Protein AF-0000000085230697 (afdb_homodimer)

pLDDT: mean 84.54, std 11.14, range [54.41, 97.88]

Secondary structure (DSSP, 8-state):
--HHHHHHHHHHHSSEEPPP-SHHHHHTS-SS--B-SEEEE-BEEETT--------B-SS--B-SS--EEEEEEETTTTTEEEEEETTS---B-EEETTTTEEE--/--HHHHHHHHHHHSSEEPPP-SHHHHHTT-SS--B-SEEEE-BEEETT--------B-SS--B-SS--EEEEEEETTTTTEEEEEETTS---B-EEETTTTEEE--

Radius of gyration: 18.77 Å; Cα contacts (8 Å, |Δi|>4): 522; chains: 2; bounding box: 28×63×38 Å

Structure (mmCIF, N/CA/C/O backbone):
data_AF-0000000085230697-model_v1
#
loop_
_entity.id
_entity.type
_entity.pdbx_description
1 polymer 'C-type lectin domain-containing protein'
#
loop_
_atom_site.group_PDB
_atom_site.id
_atom_site.type_symbol
_atom_site.label_atom_id
_atom_site.label_alt_id
_atom_site.label_comp_id
_atom_site.label_asym_id
_atom_site.label_entity_id
_atom_site.label_seq_id
_atom_site.pdbx_PDB_ins_code
_atom_site.Cartn_x
_atom_site.Cartn_y
_atom_site.Cartn_z
_atom_site.occupancy
_atom_site.B_iso_or_equiv
_atom_site.auth_seq_id
_atom_site.auth_comp_id
_atom_site.auth_asym_id
_atom_site.auth_atom_id
_atom_site.pdbx_PDB_model_num
ATOM 1 N N . MET A 1 1 ? 1.596 -10.359 -18.859 1 96.19 1 MET A N 1
ATOM 2 C CA . MET A 1 1 ? 0.153 -10.258 -18.656 1 96.19 1 MET A CA 1
ATOM 3 C C . MET A 1 1 ? -0.167 -9.383 -17.453 1 96.19 1 MET A C 1
ATOM 5 O O . MET A 1 1 ? 0.665 -9.227 -16.562 1 96.19 1 MET A O 1
ATOM 9 N N . ASN A 1 2 ? -1.41 -8.812 -17.594 1 97.62 2 ASN A N 1
ATOM 10 C CA . ASN A 1 2 ? -1.861 -8.164 -16.375 1 97.62 2 ASN A CA 1
ATOM 11 C C . ASN A 1 2 ? -2.385 -9.18 -15.359 1 97.62 2 ASN A C 1
ATOM 13 O O . ASN A 1 2 ? -2.48 -10.375 -15.664 1 97.62 2 ASN A O 1
ATOM 17 N N . TRP A 1 3 ? -2.639 -8.711 -14.289 1 97.56 3 TRP A N 1
ATOM 18 C CA . TRP A 1 3 ? -2.967 -9.617 -13.188 1 97.56 3 TRP A CA 1
ATOM 19 C C . TRP A 1 3 ? -4.234 -10.406 -13.484 1 97.56 3 TRP A C 1
ATOM 21 O O . TRP A 1 3 ? -4.273 -11.625 -13.289 1 97.56 3 TRP A O 1
ATOM 31 N N . SER A 1 4 ? -5.285 -9.742 -13.961 1 97.5 4 SER A N 1
ATOM 32 C CA . SER A 1 4 ? -6.555 -10.398 -14.242 1 97.5 4 SER A CA 1
ATOM 33 C C . SER A 1 4 ? -6.402 -11.469 -15.312 1 97.5 4 SER A C 1
ATOM 35 O O . SER A 1 4 ? -6.973 -12.555 -15.203 1 97.5 4 SER A O 1
ATOM 37 N N . SER A 1 5 ? -5.668 -11.141 -16.297 1 97.88 5 SER A N 1
ATOM 38 C CA . SER A 1 5 ? -5.406 -12.117 -17.344 1 97.88 5 SER A CA 1
ATOM 39 C C . SER A 1 5 ? -4.602 -13.297 -16.812 1 97.88 5 SER A C 1
ATOM 41 O O . SER A 1 5 ? -4.855 -14.445 -17.188 1 97.88 5 SER A O 1
ATOM 43 N N . ALA A 1 6 ? -3.6 -12.953 -16.062 1 97.5 6 ALA A N 1
ATOM 44 C CA . ALA A 1 6 ? -2.797 -14.008 -15.445 1 97.5 6 ALA A CA 1
ATOM 45 C C . ALA A 1 6 ? -3.662 -14.938 -14.594 1 97.5 6 ALA A C 1
ATOM 47 O O . ALA A 1 6 ? -3.529 -16.156 -14.656 1 97.5 6 ALA A O 1
ATOM 48 N N . GLN A 1 7 ? -4.535 -14.367 -13.844 1 97.12 7 GLN A N 1
ATOM 49 C CA . GLN A 1 7 ? -5.418 -15.164 -13 1 97.12 7 GLN A CA 1
ATOM 50 C C . GLN A 1 7 ? -6.312 -16.062 -13.844 1 97.12 7 GLN A C 1
ATOM 52 O O . GLN A 1 7 ? -6.488 -17.25 -13.531 1 97.12 7 GLN A O 1
ATOM 57 N N . LYS A 1 8 ? -6.875 -15.469 -14.812 1 97.12 8 LYS A N 1
ATOM 58 C CA . LYS A 1 8 ? -7.723 -16.25 -15.711 1 97.12 8 LYS A CA 1
ATOM 59 C C . LYS A 1 8 ? -6.969 -17.438 -16.281 1 97.12 8 LYS A C 1
ATOM 61 O O . LYS A 1 8 ? -7.492 -18.562 -16.312 1 97.12 8 LYS A O 1
ATOM 66 N N . HIS A 1 9 ? -5.797 -17.219 -16.781 1 95.88 9 HIS A N 1
ATOM 67 C CA . HIS A 1 9 ? -4.98 -18.297 -17.328 1 95.88 9 HIS A CA 1
ATOM 68 C C . HIS A 1 9 ? -4.766 -19.391 -16.297 1 95.88 9 HIS A C 1
ATOM 70 O O . HIS A 1 9 ? -4.93 -20.578 -16.594 1 95.88 9 HIS A O 1
ATOM 76 N N . CYS A 1 10 ? -4.367 -19 -15.117 1 95.62 10 CYS A N 1
ATOM 77 C CA . CYS A 1 10 ? -4.102 -19.984 -14.078 1 95.62 10 CYS A CA 1
ATOM 78 C C . CYS A 1 10 ? -5.367 -20.766 -13.719 1 95.62 10 CYS A C 1
ATOM 80 O O . CYS A 1 10 ? -5.309 -21.969 -13.445 1 95.62 10 CYS A O 1
ATOM 82 N N . ARG A 1 11 ? -6.5 -20.109 -13.75 1 94 11 ARG A N 1
ATOM 83 C CA . ARG A 1 11 ? -7.75 -20.781 -13.391 1 94 11 ARG A CA 1
ATOM 84 C C . ARG A 1 11 ? -8.211 -21.719 -14.5 1 94 11 ARG A C 1
ATOM 86 O O . ARG A 1 11 ? -8.891 -22.719 -14.242 1 94 11 ARG A O 1
ATOM 93 N N . GLU A 1 12 ? -7.824 -21.453 -15.656 1 94.25 12 GLU A N 1
ATOM 94 C CA . GLU A 1 12 ? -8.18 -22.281 -16.797 1 94.25 12 GLU A CA 1
ATOM 95 C C . GLU A 1 12 ? -7.273 -23.5 -16.891 1 94.25 12 GLU A C 1
ATOM 97 O O . GLU A 1 12 ? -7.688 -24.562 -17.375 1 94.25 12 GLU A O 1
ATOM 102 N N . ASN A 1 13 ? -6.043 -23.391 -16.453 1 91.75 13 ASN A N 1
ATOM 103 C CA . ASN A 1 13 ? -5.059 -24.422 -16.703 1 91.75 13 ASN A CA 1
ATOM 104 C C . ASN A 1 13 ? -4.555 -25.062 -15.414 1 91.75 13 ASN A C 1
ATOM 106 O O . ASN A 1 13 ? -3.973 -26.141 -15.43 1 91.75 13 ASN A O 1
ATOM 110 N N . TYR A 1 14 ? -4.77 -24.391 -14.359 1 90.44 14 TYR A N 1
ATOM 111 C CA . TYR A 1 14 ? -4.387 -24.828 -13.023 1 90.44 14 TYR A CA 1
ATOM 112 C C . TYR A 1 14 ? -5.508 -24.562 -12.023 1 90.44 14 TYR A C 1
ATOM 114 O O . TYR A 1 14 ? -6.676 -24.828 -12.305 1 90.44 14 TYR A O 1
ATOM 122 N N . ILE A 1 15 ? -5.203 -24.125 -10.891 1 89.75 15 ILE A N 1
ATOM 123 C CA . ILE A 1 15 ? -6.238 -23.844 -9.898 1 89.75 15 ILE A CA 1
ATOM 124 C C . ILE A 1 15 ? -6.465 -22.328 -9.805 1 89.75 15 ILE A C 1
ATOM 126 O O . ILE A 1 15 ? -7.594 -21.859 -9.945 1 89.75 15 ILE A O 1
ATOM 130 N N . ASP A 1 16 ? -5.438 -21.609 -9.5 1 94.88 16 ASP A N 1
ATOM 131 C CA . ASP A 1 16 ? -5.426 -20.156 -9.359 1 94.88 16 ASP A CA 1
ATOM 132 C C . ASP A 1 16 ? -3.998 -19.625 -9.375 1 94.88 16 ASP A C 1
ATOM 134 O O . ASP A 1 16 ? -3.039 -20.391 -9.492 1 94.88 16 ASP A O 1
ATOM 138 N N . LEU A 1 17 ? -3.861 -18.266 -9.344 1 95.69 17 LEU A N 1
ATOM 139 C CA . LEU A 1 17 ? -2.557 -17.703 -9.023 1 95.69 17 LEU A CA 1
ATOM 140 C C . LEU A 1 17 ? -2.031 -18.266 -7.703 1 95.69 17 LEU A C 1
ATOM 142 O O . LEU A 1 17 ? -2.812 -18.594 -6.812 1 95.69 17 LEU A O 1
ATOM 146 N N . ALA A 1 18 ? -0.777 -18.156 -7.629 1 92.38 18 ALA A N 1
ATOM 147 C CA . ALA A 1 18 ? -0.112 -18.859 -6.527 1 92.38 18 ALA A CA 1
ATOM 148 C C . ALA A 1 18 ? -0.382 -18.156 -5.199 1 92.38 18 ALA A C 1
ATOM 150 O O . ALA A 1 18 ? -0.276 -16.922 -5.098 1 92.38 18 ALA A O 1
ATOM 151 N N . THR A 1 19 ? -0.789 -18.984 -4.25 1 92.06 19 THR A N 1
ATOM 152 C CA . THR A 1 19 ? -0.812 -18.609 -2.84 1 92.06 19 THR A CA 1
ATOM 153 C C . THR A 1 19 ? 0.474 -19.047 -2.143 1 92.06 19 THR A C 1
ATOM 155 O O . THR A 1 19 ? 0.835 -20.219 -2.174 1 92.06 19 THR A O 1
ATOM 158 N N . VAL A 1 20 ? 1.216 -18.125 -1.581 1 88.62 20 VAL A N 1
ATOM 159 C CA . VAL A 1 20 ? 2.467 -18.469 -0.917 1 88.62 20 VAL A CA 1
ATOM 160 C C . VAL A 1 20 ? 2.197 -18.797 0.55 1 88.62 20 VAL A C 1
ATOM 162 O O . VAL A 1 20 ? 1.754 -17.938 1.314 1 88.62 20 VAL A O 1
ATOM 165 N N . ARG A 1 21 ? 2.592 -20 0.987 1 87.12 21 ARG A N 1
ATOM 166 C CA . ARG A 1 21 ? 2.139 -20.484 2.289 1 87.12 21 ARG A CA 1
ATOM 167 C C . ARG A 1 21 ? 3.307 -20.625 3.26 1 87.12 21 ARG A C 1
ATOM 169 O O . ARG A 1 21 ? 3.107 -20.703 4.473 1 87.12 21 ARG A O 1
ATOM 176 N N . ASN A 1 22 ? 4.551 -20.703 2.686 1 86.88 22 ASN A N 1
ATOM 177 C CA . ASN A 1 22 ? 5.727 -20.891 3.527 1 86.88 22 ASN A CA 1
ATOM 178 C C . ASN A 1 22 ? 7.004 -20.469 2.812 1 86.88 22 ASN A C 1
ATOM 180 O O . ASN A 1 22 ? 6.969 -20.078 1.646 1 86.88 22 ASN A O 1
ATOM 184 N N . ASP A 1 23 ? 8.07 -20.609 3.625 1 86.31 23 ASP A N 1
ATOM 185 C CA . ASP A 1 23 ? 9.359 -20.141 3.109 1 86.31 23 ASP A CA 1
ATOM 186 C C . ASP A 1 23 ? 9.797 -20.984 1.906 1 86.31 23 ASP A C 1
ATOM 188 O O . ASP A 1 23 ? 10.391 -20.453 0.964 1 86.31 23 ASP A O 1
ATOM 192 N N . THR A 1 24 ? 9.609 -22.203 1.916 1 83.94 24 THR A N 1
ATOM 193 C CA . THR A 1 24 ? 9.977 -23.094 0.815 1 83.94 24 THR A CA 1
ATOM 194 C C . THR A 1 24 ? 9.305 -22.656 -0.481 1 83.94 24 THR A C 1
ATOM 196 O O . THR A 1 24 ? 9.945 -22.578 -1.529 1 83.94 24 THR A O 1
ATOM 199 N N . GLU A 1 25 ? 8.07 -22.375 -0.418 1 85.56 25 GLU A N 1
ATOM 200 C CA . GLU A 1 25 ? 7.336 -21.891 -1.58 1 85.56 25 GLU A CA 1
ATOM 201 C C . GLU A 1 25 ? 7.863 -20.531 -2.025 1 85.56 25 GLU A C 1
ATOM 203 O O . GLU A 1 25 ? 7.977 -20.266 -3.225 1 85.56 25 GLU A O 1
ATOM 208 N N . HIS A 1 26 ? 8.141 -19.703 -1.106 1 87.5 26 HIS A N 1
ATOM 209 C CA . HIS A 1 26 ? 8.656 -18.375 -1.402 1 87.5 26 HIS A CA 1
ATOM 210 C C . HIS A 1 26 ? 9.945 -18.438 -2.217 1 87.5 26 HIS A C 1
ATOM 212 O O . HIS A 1 26 ? 10.141 -17.656 -3.146 1 87.5 26 HIS A O 1
ATOM 218 N N . GLN A 1 27 ? 10.773 -19.328 -1.911 1 84.25 27 GLN A N 1
ATOM 219 C CA . GLN A 1 27 ? 12.062 -19.469 -2.578 1 84.25 27 GLN A CA 1
ATOM 220 C C . GLN A 1 27 ? 11.891 -19.922 -4.023 1 84.25 27 GLN A C 1
ATOM 222 O O . GLN A 1 27 ? 12.781 -19.734 -4.855 1 84.25 27 GLN A O 1
ATOM 227 N N . LYS A 1 28 ? 10.758 -20.375 -4.387 1 82.75 28 LYS A N 1
ATOM 228 C CA . LYS A 1 28 ? 10.492 -20.875 -5.734 1 82.75 28 LYS A CA 1
ATOM 229 C C . LYS A 1 28 ? 10.062 -19.734 -6.66 1 82.75 28 LYS A C 1
ATOM 231 O O . LYS A 1 28 ? 10.031 -19.906 -7.883 1 82.75 28 LYS A O 1
ATOM 236 N N . LEU A 1 29 ? 9.672 -18.625 -6.215 1 85.38 29 LEU A N 1
ATOM 237 C CA . LEU A 1 29 ? 9.164 -17.5 -7 1 85.38 29 LEU A CA 1
ATOM 238 C C . LEU A 1 29 ? 10.25 -16.938 -7.906 1 85.38 29 LEU A C 1
ATOM 240 O O . LEU A 1 29 ? 9.953 -16.359 -8.953 1 85.38 29 LEU A O 1
ATOM 244 N N . GLY A 1 30 ? 11.438 -17.094 -7.574 1 81.06 30 GLY A N 1
ATOM 245 C CA . GLY A 1 30 ? 12.539 -16.656 -8.414 1 81.06 30 GLY A CA 1
ATOM 246 C C . GLY A 1 30 ? 12.719 -15.141 -8.422 1 81.06 30 GLY A C 1
ATOM 247 O O . GLY A 1 30 ? 12.156 -14.445 -7.574 1 81.06 30 GLY A O 1
ATOM 248 N N . SER A 1 31 ? 13.539 -14.656 -9.453 1 85.19 31 SER A N 1
ATOM 249 C CA . SER A 1 31 ? 13.883 -13.242 -9.547 1 85.19 31 SER A CA 1
ATOM 250 C C . SER A 1 31 ? 12.883 -12.484 -10.422 1 85.19 31 SER A C 1
ATOM 252 O O . SER A 1 31 ? 12.242 -13.078 -11.297 1 85.19 31 SER A O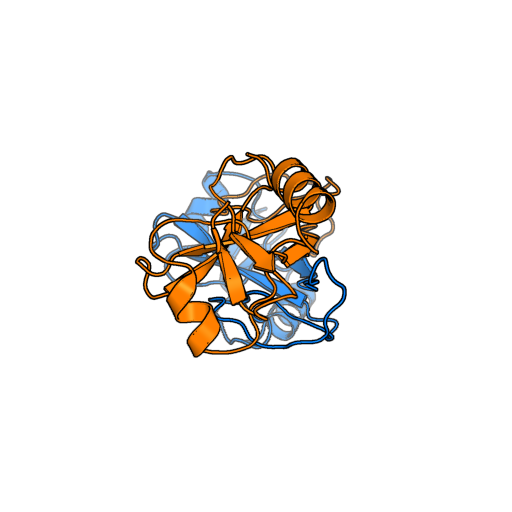 1
ATOM 254 N N . GLY A 1 32 ? 12.781 -11.203 -10.148 1 89.75 32 GLY A N 1
ATOM 255 C CA . GLY A 1 32 ? 11.867 -10.375 -10.922 1 89.75 32 GLY A CA 1
ATOM 256 C C . GLY A 1 32 ? 10.453 -10.383 -10.383 1 89.75 32 GLY A C 1
ATOM 257 O O . GLY A 1 32 ? 10.039 -11.336 -9.719 1 89.75 32 GLY A O 1
ATOM 258 N N . TRP A 1 33 ? 9.773 -9.391 -10.719 1 91.94 33 TRP A N 1
ATOM 259 C CA . TRP A 1 33 ? 8.391 -9.289 -10.266 1 91.94 33 TRP A CA 1
ATOM 260 C C . TRP A 1 33 ? 7.52 -10.359 -10.93 1 91.94 33 TRP A C 1
ATOM 262 O O . TRP A 1 33 ? 7.578 -10.547 -12.148 1 91.94 33 TRP A O 1
ATOM 272 N N . LYS A 1 34 ? 6.73 -11.039 -10.086 1 94.06 34 LYS A N 1
ATOM 273 C CA . LYS A 1 34 ? 5.773 -12.039 -10.555 1 94.06 34 LYS A CA 1
ATOM 274 C C . LYS A 1 34 ? 4.434 -11.898 -9.836 1 94.06 34 LYS A C 1
ATOM 276 O O . LYS A 1 34 ? 4.391 -11.828 -8.602 1 94.06 34 LYS A O 1
ATOM 281 N N . TRP A 1 35 ? 3.455 -11.891 -10.688 1 96.06 35 TRP A N 1
ATOM 282 C CA . TRP A 1 35 ? 2.141 -11.844 -10.055 1 96.06 35 TRP A CA 1
ATOM 283 C C . TRP A 1 35 ? 1.893 -13.094 -9.219 1 96.06 35 TRP A C 1
ATOM 285 O O . TRP A 1 35 ? 2.166 -14.211 -9.664 1 96.06 35 TRP A O 1
ATOM 295 N N . ILE A 1 36 ? 1.385 -12.914 -8.062 1 94.62 36 ILE A N 1
ATOM 296 C CA . ILE A 1 36 ? 0.824 -13.977 -7.242 1 94.62 36 ILE A CA 1
ATOM 297 C C . ILE A 1 36 ? -0.636 -13.664 -6.918 1 94.62 36 ILE A C 1
ATOM 299 O O . ILE A 1 36 ? -1.164 -12.633 -7.34 1 94.62 36 ILE A O 1
ATOM 303 N N . GLY A 1 37 ? -1.248 -14.594 -6.137 1 94.88 37 GLY A N 1
ATOM 304 C CA . GLY A 1 37 ? -2.684 -14.508 -5.918 1 94.88 37 GLY A CA 1
ATOM 305 C C . GLY A 1 37 ? -3.059 -13.555 -4.793 1 94.88 37 GLY A C 1
ATOM 306 O O . GLY A 1 37 ? -3.887 -13.891 -3.945 1 94.88 37 GLY A O 1
ATOM 307 N N . MET A 1 38 ? -2.482 -12.383 -4.797 1 92.12 38 MET A N 1
ATOM 308 C CA . MET A 1 38 ? -2.855 -11.414 -3.768 1 92.12 38 MET A CA 1
ATOM 309 C C . MET A 1 38 ? -3.279 -10.094 -4.391 1 92.12 38 MET A C 1
ATOM 311 O O . MET A 1 38 ? -2.662 -9.625 -5.348 1 92.12 38 MET A O 1
ATOM 315 N N . SER A 1 39 ? -4.297 -9.539 -3.805 1 92.38 39 SER A N 1
ATOM 316 C CA . SER A 1 39 ? -4.766 -8.211 -4.191 1 92.38 39 SER A CA 1
ATOM 317 C C . SER A 1 39 ? -5.301 -7.441 -2.988 1 92.38 39 SER A C 1
ATOM 319 O O . SER A 1 39 ? -5.535 -8.023 -1.926 1 92.38 39 SER A O 1
ATOM 321 N N . ARG A 1 40 ? -5.43 -6.105 -3.225 1 89.56 40 ARG A N 1
ATOM 322 C CA . ARG A 1 40 ? -5.875 -5.215 -2.158 1 89.56 40 ARG A CA 1
ATOM 323 C C . ARG A 1 40 ? -6.578 -3.988 -2.729 1 89.56 40 ARG A C 1
ATOM 325 O O . ARG A 1 40 ? -6.168 -3.449 -3.758 1 89.56 40 ARG A O 1
ATOM 332 N N . ASP A 1 41 ? -7.582 -3.613 -1.929 1 86.94 41 ASP A N 1
ATOM 333 C CA . ASP A 1 41 ? -8.164 -2.307 -2.221 1 86.94 41 ASP A CA 1
ATOM 334 C C . ASP A 1 41 ? -7.188 -1.183 -1.885 1 86.94 41 ASP A C 1
ATOM 336 O O . ASP A 1 41 ? -6.574 -1.187 -0.816 1 86.94 41 ASP A O 1
ATOM 340 N N . ALA A 1 42 ? -7.031 -0.278 -2.848 1 86.75 42 ALA A N 1
ATOM 341 C CA . ALA A 1 42 ? -6.039 0.778 -2.664 1 86.75 42 ALA A CA 1
ATOM 342 C C . ALA A 1 42 ? -6.711 2.121 -2.393 1 86.75 42 ALA A C 1
ATOM 344 O O . ALA A 1 42 ? -6.078 3.174 -2.51 1 86.75 42 ALA A O 1
ATOM 345 N N . ASN A 1 43 ? -7.949 2.107 -2.086 1 86.38 43 ASN A N 1
ATOM 346 C CA . ASN A 1 43 ? -8.625 3.373 -1.835 1 86.38 43 ASN A CA 1
ATOM 347 C C . ASN A 1 43 ? -8.031 4.102 -0.635 1 86.38 43 ASN A C 1
ATOM 349 O O . ASN A 1 43 ? -8.047 3.584 0.483 1 86.38 43 ASN A O 1
ATOM 353 N N . SER A 1 44 ? -7.477 5.281 -0.935 1 89.56 44 SER A N 1
ATOM 354 C CA . SER A 1 44 ? -6.883 6.129 0.094 1 89.56 44 SER A CA 1
ATOM 355 C C . SER A 1 44 ? -7.742 7.363 0.356 1 89.56 44 SER A C 1
ATOM 357 O O . SER A 1 44 ? -8.453 7.828 -0.533 1 89.56 44 SER A O 1
ATOM 359 N N . GLN A 1 45 ? -7.656 7.824 1.598 1 89.88 45 GLN A N 1
ATOM 360 C CA . GLN A 1 45 ? -8.461 8.992 1.938 1 89.88 45 GLN A CA 1
ATOM 361 C C . GLN A 1 45 ? -7.656 9.984 2.775 1 89.88 45 GLN A C 1
ATOM 363 O O . GLN A 1 45 ? -6.875 9.586 3.639 1 89.88 45 GLN A O 1
ATOM 368 N N . TRP A 1 46 ? -7.977 11.219 2.414 1 91.75 46 TRP A N 1
ATOM 369 C CA . TRP A 1 46 ? -7.488 12.273 3.301 1 91.75 46 TRP A CA 1
ATOM 370 C C . TRP A 1 46 ? -8.383 12.406 4.531 1 91.75 46 TRP A C 1
ATOM 372 O O . TRP A 1 46 ? -9.609 12.344 4.426 1 91.75 46 TRP A O 1
ATOM 382 N N . SER A 1 47 ? -7.707 12.625 5.59 1 93.06 47 SER A N 1
ATOM 383 C CA . SER A 1 47 ? -8.477 12.648 6.832 1 93.06 47 SER A CA 1
ATOM 384 C C . SER A 1 47 ? -9.398 13.859 6.879 1 93.06 47 SER A C 1
ATOM 386 O O . SER A 1 47 ? -10.406 13.852 7.598 1 93.06 47 SER A O 1
ATOM 388 N N . ASP A 1 48 ? -9.031 14.844 6.141 1 88.81 48 ASP A N 1
ATOM 389 C CA . ASP A 1 48 ? -9.891 16.031 6.152 1 88.81 48 ASP A CA 1
ATOM 390 C C . ASP A 1 48 ? -10.992 15.922 5.102 1 88.81 48 ASP A C 1
ATOM 392 O O . ASP A 1 48 ? -11.781 16.844 4.93 1 88.81 48 ASP A O 1
ATOM 396 N N . GLY A 1 49 ? -11.016 14.859 4.316 1 87.69 49 GLY A N 1
ATOM 397 C CA . GLY A 1 49 ? -12.078 14.617 3.35 1 87.69 49 GLY A CA 1
ATOM 398 C C . GLY A 1 49 ? -11.805 15.258 2 1 87.69 49 GLY A C 1
ATOM 399 O O . GLY A 1 49 ? -12.641 15.18 1.096 1 87.69 49 GLY A O 1
ATOM 400 N N . SER A 1 50 ? -10.609 15.789 1.86 1 84.75 50 SER A N 1
ATOM 401 C CA . SER A 1 50 ? -10.281 16.438 0.596 1 84.75 50 SER A CA 1
ATOM 402 C C . SER A 1 50 ? -10.266 15.438 -0.552 1 84.75 50 SER A C 1
ATOM 404 O O . SER A 1 50 ? -10.055 14.242 -0.335 1 84.75 50 SER A O 1
ATOM 406 N N . SER A 1 51 ? -10.539 15.914 -1.794 1 81.94 51 SER A N 1
ATOM 407 C CA . SER A 1 51 ? -10.508 15.062 -2.979 1 81.94 51 SER A CA 1
ATOM 408 C C . SER A 1 51 ? -9.266 15.344 -3.824 1 81.94 51 SER A C 1
ATOM 410 O O . SER A 1 51 ? -9.258 15.078 -5.027 1 81.94 51 SER A O 1
ATOM 412 N N . PHE A 1 52 ? -8.297 15.891 -3.131 1 80.25 52 PHE A N 1
ATOM 413 C CA . PHE A 1 52 ? -7.066 16.188 -3.865 1 80.25 52 PHE A CA 1
ATOM 414 C C . PHE A 1 52 ? -6.406 14.898 -4.348 1 80.25 52 PHE A C 1
ATOM 416 O O . PHE A 1 52 ? -6.383 13.898 -3.625 1 80.25 52 PHE A O 1
ATOM 423 N N . ASN A 1 53 ? -5.836 14.906 -5.535 1 76.81 53 ASN A N 1
ATOM 424 C CA . ASN A 1 53 ? -5.172 13.734 -6.109 1 76.81 53 ASN A CA 1
ATOM 425 C C . ASN A 1 53 ? -3.664 13.953 -6.23 1 76.81 53 ASN A C 1
ATOM 427 O O . ASN A 1 53 ? -3.004 13.297 -7.043 1 76.81 53 ASN A O 1
ATOM 431 N N . PHE A 1 54 ? -3.143 14.805 -5.395 1 79.25 54 PHE A N 1
ATOM 432 C CA . PHE A 1 54 ? -1.696 15 -5.395 1 79.25 54 PHE A CA 1
ATOM 433 C C . PHE A 1 54 ? -1.008 13.93 -4.551 1 79.25 54 PHE A C 1
ATOM 435 O O . PHE A 1 54 ? -1.343 13.75 -3.379 1 79.25 54 PHE A O 1
ATOM 442 N N . SER A 1 55 ? -0.094 13.07 -5.289 1 76.62 55 SER A N 1
ATOM 443 C CA . SER A 1 55 ? 0.595 12.047 -4.512 1 76.62 55 SER A CA 1
ATOM 444 C C . SER A 1 55 ? 1.938 11.688 -5.141 1 76.62 55 SER A C 1
ATOM 446 O O . SER A 1 55 ? 2.131 11.859 -6.344 1 76.62 55 SER A O 1
ATOM 448 N N . TYR A 1 56 ? 2.857 11.352 -4.328 1 81.69 56 TYR A N 1
ATOM 449 C CA . TYR A 1 56 ? 4.168 10.883 -4.758 1 81.69 56 TYR A CA 1
ATOM 450 C C . TYR A 1 56 ? 4.387 9.43 -4.363 1 81.69 56 TYR A C 1
ATOM 452 O O . TYR A 1 56 ? 5.516 9.016 -4.086 1 81.69 56 TYR A O 1
ATOM 460 N N . TRP A 1 57 ? 3.324 8.75 -4.363 1 78.31 57 TRP A N 1
ATOM 461 C CA . TRP A 1 57 ? 3.383 7.336 -4.008 1 78.31 57 TRP A CA 1
ATOM 462 C C . TRP A 1 57 ? 4.02 6.52 -5.125 1 78.31 57 TRP A C 1
ATOM 464 O O . TRP A 1 57 ? 3.809 6.801 -6.309 1 78.31 57 TRP A O 1
ATOM 474 N N . GLU A 1 58 ? 4.789 5.48 -4.652 1 68.31 58 GLU A N 1
ATOM 475 C CA . GLU A 1 58 ? 5.383 4.562 -5.625 1 68.31 58 GLU A CA 1
ATOM 476 C C . GLU A 1 58 ? 4.59 3.264 -5.711 1 68.31 58 GLU A C 1
ATOM 478 O O . GLU A 1 58 ? 3.912 2.877 -4.754 1 68.31 58 GLU A O 1
ATOM 483 N N . HIS A 1 59 ? 4.742 2.545 -6.941 1 67.56 59 HIS A N 1
ATOM 484 C CA . HIS A 1 59 ? 4.457 1.129 -7.141 1 67.56 59 HIS A CA 1
ATOM 485 C C . HIS A 1 59 ? 3.057 0.777 -6.645 1 67.56 59 HIS A C 1
ATOM 487 O O . HIS A 1 59 ? 2.879 -0.202 -5.918 1 67.56 59 HIS A O 1
ATOM 493 N N . GLY A 1 60 ? 2.029 1.396 -6.992 1 64.56 60 GLY A N 1
ATOM 494 C CA . GLY A 1 60 ? 0.68 1.096 -6.543 1 64.56 60 GLY A CA 1
ATOM 495 C C . GLY A 1 60 ? 0.27 1.884 -5.312 1 64.56 60 GLY A C 1
ATOM 496 O O . GLY A 1 60 ? -0.526 1.408 -4.5 1 64.56 60 GLY A O 1
ATOM 497 N N . GLY A 1 61 ? 0.788 2.867 -5.129 1 68.06 61 GLY A N 1
ATOM 498 C CA . GLY A 1 61 ? 0.615 3.822 -4.047 1 68.06 61 GLY A CA 1
ATOM 499 C C . GLY A 1 61 ? -0.833 4.215 -3.822 1 68.06 61 GLY A C 1
ATOM 500 O O . GLY A 1 61 ? -1.743 3.424 -4.078 1 68.06 61 GLY A O 1
ATOM 501 N N . ALA A 1 62 ? -1.029 5.363 -3.219 1 66.88 62 ALA A N 1
ATOM 502 C CA . ALA A 1 62 ? -2.332 5.887 -2.814 1 66.88 62 ALA A CA 1
ATOM 503 C C . ALA A 1 62 ? -3.213 6.16 -4.031 1 66.88 62 ALA A C 1
ATOM 505 O O . ALA A 1 62 ? -2.725 6.602 -5.074 1 66.88 62 ALA A O 1
ATOM 506 N N . VAL A 1 63 ? -4.379 5.664 -4.016 1 70.81 63 VAL A N 1
ATOM 507 C CA . VAL A 1 63 ? -5.41 5.941 -5.012 1 70.81 63 VAL A CA 1
ATOM 508 C C . VAL A 1 63 ? -6.578 6.68 -4.355 1 70.81 63 VAL A C 1
ATOM 510 O O . VAL A 1 63 ? -7.125 6.219 -3.35 1 70.81 63 VAL A O 1
ATOM 513 N N . ILE A 1 64 ? -6.781 7.871 -4.871 1 70.19 64 ILE A N 1
ATOM 514 C CA . ILE A 1 64 ? -7.918 8.625 -4.344 1 70.19 64 ILE A CA 1
ATOM 515 C C . ILE A 1 64 ? -9.055 8.609 -5.359 1 70.19 64 ILE A C 1
ATOM 517 O O . ILE A 1 64 ? -8.859 8.953 -6.527 1 70.19 64 ILE A O 1
ATOM 521 N N . GLY A 1 65 ? -10.305 8.367 -4.859 1 65.75 65 GLY A N 1
ATOM 522 C CA . GLY A 1 65 ? -11.531 8.578 -5.609 1 65.75 65 GLY A CA 1
ATOM 523 C C . GLY A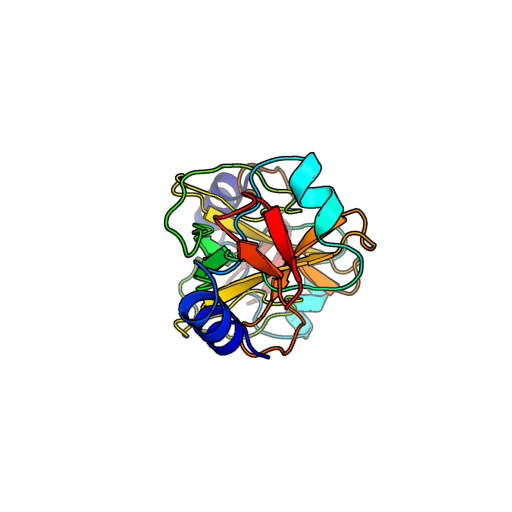 1 65 ? -11.82 7.461 -6.598 1 65.75 65 GLY A C 1
ATOM 524 O O . GLY A 1 65 ? -12.766 7.555 -7.387 1 65.75 65 GLY A O 1
ATOM 525 N N . SER A 1 66 ? -10.875 6.602 -6.789 1 65.06 66 SER A N 1
ATOM 526 C CA . SER A 1 66 ? -11.203 5.512 -7.703 1 65.06 66 SER A CA 1
ATOM 527 C C . SER A 1 66 ? -11.094 4.16 -7.008 1 65.06 66 SER A C 1
ATOM 529 O O . SER A 1 66 ? -10.406 4.027 -5.996 1 65.06 66 SER A O 1
ATOM 531 N N . ARG A 1 67 ? -12.227 3.375 -7.227 1 66.12 67 ARG A N 1
ATOM 532 C CA . ARG A 1 67 ? -12.125 1.997 -6.754 1 66.12 67 ARG A CA 1
ATOM 533 C C . ARG A 1 67 ? -10.992 1.261 -7.457 1 66.12 67 ARG A C 1
ATOM 535 O O . ARG A 1 67 ? -11.164 0.764 -8.57 1 66.12 67 ARG A O 1
ATOM 542 N N . THR A 1 68 ? -9.789 1.549 -6.871 1 80.38 68 THR A N 1
ATOM 543 C CA . THR A 1 68 ? -8.664 0.885 -7.516 1 80.38 68 THR A CA 1
ATOM 544 C C . THR A 1 68 ? -8.117 -0.234 -6.633 1 80.38 68 THR A C 1
ATOM 546 O O . THR A 1 68 ? -8.094 -0.107 -5.41 1 80.38 68 THR A O 1
ATOM 549 N N . VAL A 1 69 ? -7.961 -1.369 -7.328 1 88.88 69 VAL A N 1
ATOM 550 C CA . VAL A 1 69 ? -7.301 -2.512 -6.699 1 88.88 69 VAL A CA 1
ATOM 551 C C . VAL A 1 69 ? -5.832 -2.551 -7.117 1 88.88 69 VAL A C 1
ATOM 553 O O . VAL A 1 69 ? -5.492 -2.205 -8.25 1 88.88 69 VAL A O 1
ATOM 556 N N . ILE A 1 70 ? -5.016 -2.863 -6.113 1 91.06 70 ILE A N 1
ATOM 557 C CA . ILE A 1 70 ? -3.609 -3.102 -6.422 1 91.06 70 ILE A CA 1
ATOM 558 C C . ILE A 1 70 ? -3.27 -4.57 -6.176 1 91.06 70 ILE A C 1
ATOM 560 O O . ILE A 1 70 ? -3.953 -5.25 -5.41 1 91.06 70 ILE A O 1
ATOM 564 N N . CYS A 1 71 ? -2.26 -5.02 -6.863 1 94.38 71 CYS A N 1
ATOM 565 C CA . CYS A 1 71 ? -1.98 -6.449 -6.926 1 94.38 71 CYS A CA 1
ATOM 566 C C . CYS A 1 71 ? -0.546 -6.742 -6.5 1 94.38 71 CYS A C 1
ATOM 568 O O . CYS A 1 71 ? 0.353 -5.934 -6.734 1 94.38 71 CYS A O 1
ATOM 570 N N . GLY A 1 72 ? -0.385 -7.875 -5.926 1 92.12 72 GLY A N 1
ATOM 571 C CA . GLY A 1 72 ? 0.884 -8.195 -5.289 1 92.12 72 GLY A CA 1
ATOM 572 C C . GLY A 1 72 ? 1.838 -8.938 -6.203 1 92.12 72 GLY A C 1
ATOM 573 O O . GLY A 1 72 ? 1.432 -9.859 -6.918 1 92.12 72 GLY A O 1
ATOM 574 N N . ALA A 1 73 ? 3.109 -8.531 -6.113 1 92.38 73 ALA A N 1
ATOM 575 C CA . ALA A 1 73 ? 4.168 -9.203 -6.867 1 92.38 73 ALA A CA 1
ATOM 576 C C . ALA A 1 73 ? 5.461 -9.266 -6.059 1 92.38 73 ALA A C 1
ATOM 578 O O . ALA A 1 73 ? 6.043 -8.234 -5.723 1 92.38 73 ALA A O 1
ATOM 579 N N . PRO A 1 74 ? 5.883 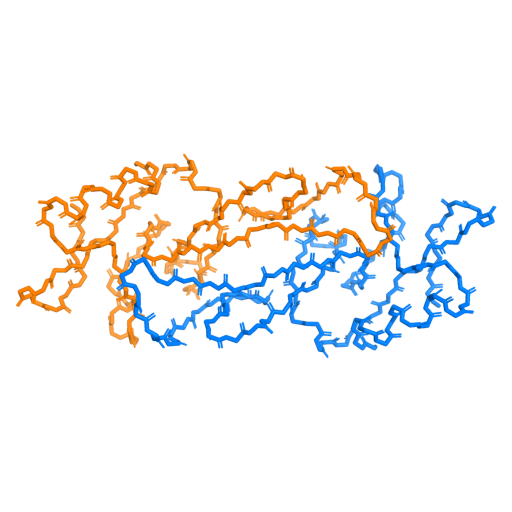-10.445 -5.684 1 90.44 74 PRO A N 1
ATOM 580 C CA . PRO A 1 74 ? 7.191 -10.602 -5.051 1 90.44 74 PRO A CA 1
ATOM 581 C C . PRO A 1 74 ? 8.344 -10.531 -6.051 1 90.44 74 PRO A C 1
ATOM 583 O O . PRO A 1 74 ? 8.148 -10.797 -7.242 1 90.44 74 PRO A O 1
ATOM 586 N N . SER A 1 75 ? 9.445 -10.055 -5.445 1 86.62 75 SER A N 1
ATOM 587 C CA . SER A 1 75 ? 10.719 -10.141 -6.152 1 86.62 75 SER A CA 1
ATOM 588 C C . SER A 1 75 ? 11.836 -10.602 -5.227 1 86.62 75 SER A C 1
ATOM 590 O O . SER A 1 75 ? 12.234 -9.875 -4.312 1 86.62 75 SER A O 1
ATOM 592 N N . LEU A 1 76 ? 12.383 -11.781 -5.484 1 80.62 76 LEU A N 1
ATOM 593 C CA . LEU A 1 76 ? 13.398 -12.32 -4.586 1 80.62 76 LEU A CA 1
ATOM 594 C C . LEU A 1 76 ? 14.695 -11.531 -4.691 1 80.62 76 LEU A C 1
ATOM 596 O O . LEU A 1 76 ? 15.492 -11.508 -3.75 1 80.62 76 LEU A O 1
ATOM 600 N N . ASN A 1 77 ? 14.953 -10.992 -5.766 1 75.69 77 ASN A N 1
ATOM 601 C CA . ASN A 1 77 ? 16.188 -10.219 -5.895 1 75.69 77 ASN A CA 1
ATOM 602 C C . ASN A 1 77 ? 16.062 -8.852 -5.219 1 75.69 77 ASN A C 1
ATOM 604 O O . ASN A 1 77 ? 17.062 -8.148 -5.062 1 75.69 77 ASN A O 1
ATOM 608 N N . ARG A 1 78 ? 15.047 -8.469 -4.793 1 65.81 78 ARG A N 1
ATOM 609 C CA . ARG A 1 78 ? 14.844 -7.207 -4.09 1 65.81 78 ARG A CA 1
ATOM 610 C C . ARG A 1 78 ? 14.594 -7.441 -2.604 1 65.81 78 ARG A C 1
ATOM 612 O O . ARG A 1 78 ? 13.594 -6.969 -2.055 1 65.81 78 ARG A O 1
ATOM 619 N N . SER A 1 79 ? 15.57 -8.164 -2.01 1 66.69 79 SER A N 1
ATOM 620 C CA . SER A 1 79 ? 15.539 -8.516 -0.593 1 66.69 79 SER A CA 1
ATOM 621 C C . SER A 1 79 ? 14.344 -9.406 -0.271 1 66.69 79 SER A C 1
ATOM 623 O O . SER A 1 79 ? 13.93 -9.5 0.886 1 66.69 79 SER A O 1
ATOM 625 N N . GLY A 1 80 ? 13.805 -9.953 -1.316 1 72.31 80 GLY A N 1
ATOM 626 C CA . GLY A 1 80 ? 12.703 -10.875 -1.106 1 72.31 80 GLY A CA 1
ATOM 627 C C . GLY A 1 80 ? 11.422 -10.188 -0.677 1 72.31 80 GLY A C 1
ATOM 628 O O . GLY A 1 80 ? 10.562 -10.797 -0.03 1 72.31 80 GLY A O 1
ATOM 629 N N . LYS A 1 81 ? 11.367 -8.945 -1.032 1 78.62 81 LYS A N 1
ATOM 630 C CA . LYS A 1 81 ? 10.203 -8.188 -0.58 1 78.62 81 LYS A CA 1
ATOM 631 C C . LYS A 1 81 ? 9.07 -8.258 -1.599 1 78.62 81 LYS A C 1
ATOM 633 O O . LYS A 1 81 ? 9.312 -8.477 -2.789 1 78.62 81 LYS A O 1
ATOM 638 N N . TRP A 1 82 ? 7.906 -8.258 -1.079 1 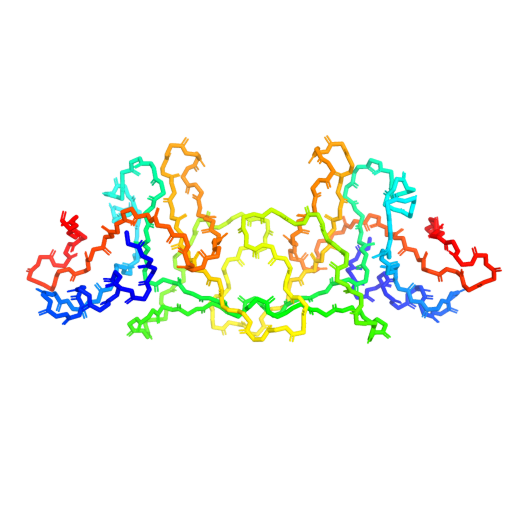87.94 82 TRP A N 1
ATOM 639 C CA . TRP A 1 82 ? 6.691 -8.188 -1.887 1 87.94 82 TRP A CA 1
ATOM 640 C C . TRP A 1 82 ? 6.207 -6.75 -2.025 1 87.94 82 TRP A C 1
ATOM 642 O O . TRP A 1 82 ? 6.359 -5.945 -1.103 1 87.94 82 TRP A O 1
ATOM 652 N N . ARG A 1 83 ? 5.758 -6.473 -3.211 1 86.19 83 ARG A N 1
ATOM 653 C CA . ARG A 1 83 ? 5.215 -5.133 -3.434 1 86.19 83 ARG A CA 1
ATOM 654 C C . ARG A 1 83 ? 3.877 -5.199 -4.16 1 86.19 83 ARG A C 1
ATOM 656 O O . ARG A 1 83 ? 3.621 -6.137 -4.918 1 86.19 83 ARG A O 1
ATOM 663 N N . PHE A 1 84 ? 3.09 -4.176 -3.811 1 89.81 84 PHE A N 1
ATOM 664 C CA . PHE A 1 84 ? 1.867 -4.016 -4.586 1 89.81 84 PHE A CA 1
ATOM 665 C C . PHE A 1 84 ? 2.102 -3.098 -5.781 1 89.81 84 PHE A C 1
ATOM 667 O O . PHE A 1 84 ? 2.807 -2.094 -5.672 1 89.81 84 PHE A O 1
ATOM 674 N N . TRP A 1 85 ? 1.494 -3.559 -6.828 1 89.44 85 TRP A N 1
ATOM 675 C CA . TRP A 1 85 ? 1.559 -2.814 -8.078 1 89.44 85 TRP A CA 1
ATOM 676 C C . TRP A 1 85 ? 0.163 -2.594 -8.656 1 89.44 85 TRP A C 1
ATOM 678 O O . TRP A 1 85 ? -0.788 -3.279 -8.273 1 89.44 85 TRP A O 1
ATOM 688 N N . TYR A 1 86 ? 0.141 -1.521 -9.555 1 89.94 86 TYR A N 1
ATOM 689 C CA . TYR A 1 86 ? -1.098 -1.436 -10.32 1 89.94 86 TYR A CA 1
ATOM 690 C C . TYR A 1 86 ? -1.35 -2.723 -11.102 1 89.94 86 TYR A C 1
ATOM 692 O O . TYR A 1 86 ? -0.446 -3.246 -11.75 1 89.94 86 TYR A O 1
ATOM 700 N N . CYS A 1 87 ? -2.523 -3.189 -11.117 1 94.12 87 CYS A N 1
ATOM 701 C CA . CYS A 1 87 ? -2.861 -4.512 -11.633 1 94.12 87 CYS A CA 1
ATOM 702 C C . CYS A 1 87 ? -2.695 -4.57 -13.148 1 94.12 87 CYS A C 1
ATOM 704 O O . CYS A 1 87 ? -2.607 -5.652 -13.727 1 94.12 87 CYS A O 1
ATOM 706 N N . GLU A 1 88 ? -2.695 -3.467 -13.711 1 93.75 88 GLU A N 1
ATOM 707 C CA . GLU A 1 88 ? -2.635 -3.389 -15.172 1 93.75 88 GLU A CA 1
ATOM 708 C C . GLU A 1 88 ? -1.213 -3.617 -15.68 1 93.75 88 GLU A C 1
ATOM 710 O O . GLU A 1 88 ? -1.002 -3.84 -16.875 1 93.75 88 GLU A O 1
ATOM 715 N N . LYS A 1 89 ? -0.257 -3.508 -14.797 1 93.62 89 LYS A N 1
ATOM 716 C CA . LYS A 1 89 ? 1.112 -3.791 -15.219 1 93.62 89 LYS A CA 1
ATOM 717 C C . LYS A 1 89 ? 1.24 -5.215 -15.75 1 93.62 89 LYS A C 1
ATOM 719 O O . LYS A 1 89 ? 0.451 -6.09 -15.391 1 93.62 89 LYS A O 1
ATOM 724 N N . LYS A 1 90 ? 2.227 -5.379 -16.609 1 97 90 LYS A N 1
ATOM 725 C CA . LYS A 1 90 ? 2.461 -6.703 -17.172 1 97 90 LYS A CA 1
ATOM 726 C C . LYS A 1 90 ? 3.686 -7.359 -16.547 1 97 90 LYS A C 1
ATOM 728 O O . LYS A 1 90 ? 4.805 -6.855 -16.672 1 97 90 LYS A O 1
ATOM 733 N N . PHE A 1 91 ? 3.445 -8.398 -15.789 1 95.56 91 PHE A N 1
ATOM 734 C CA . PHE A 1 91 ? 4.496 -9.203 -15.172 1 95.56 91 PHE A CA 1
ATOM 735 C C . PHE A 1 91 ? 4.305 -10.68 -15.484 1 95.56 91 PHE A C 1
ATOM 737 O O . PHE A 1 91 ? 3.203 -11.109 -15.828 1 95.56 91 PHE A O 1
ATOM 744 N N . PRO A 1 92 ? 5.484 -11.398 -15.461 1 95.88 92 PRO A N 1
ATOM 745 C CA . PRO A 1 92 ? 5.242 -12.844 -15.352 1 95.88 92 PRO A CA 1
ATOM 746 C C . PRO A 1 92 ? 4.41 -13.203 -14.125 1 95.88 92 PRO A C 1
ATOM 748 O O . PRO A 1 92 ? 4.09 -12.336 -13.312 1 95.88 92 PRO A O 1
ATOM 751 N N . PHE A 1 93 ? 3.986 -14.492 -14.125 1 95.94 93 PHE A N 1
ATOM 752 C CA . PHE A 1 93 ? 3.109 -14.906 -13.039 1 95.94 93 PHE A CA 1
ATOM 753 C C . PHE A 1 93 ? 3.385 -16.359 -12.648 1 95.94 93 PHE A C 1
ATOM 755 O O . PHE A 1 93 ? 4.055 -17.078 -13.383 1 95.94 93 PHE A O 1
ATOM 762 N N . VAL A 1 94 ? 2.975 -16.641 -11.477 1 93.94 94 VAL A N 1
ATOM 763 C CA . VAL A 1 94 ? 3.107 -18.016 -10.969 1 93.94 94 VAL A CA 1
ATOM 764 C C . VAL A 1 94 ? 1.728 -18.578 -10.633 1 93.94 94 VAL A C 1
ATOM 766 O O . VAL A 1 94 ? 0.928 -17.906 -9.961 1 93.94 94 VAL A O 1
ATOM 769 N N . CYS A 1 95 ? 1.502 -19.797 -11.141 1 93.81 95 CYS A N 1
ATOM 770 C CA . CYS A 1 95 ? 0.24 -20.484 -10.867 1 93.81 95 CYS A CA 1
ATOM 771 C C . CYS A 1 95 ? 0.417 -21.531 -9.781 1 93.81 95 CYS A C 1
ATOM 773 O O . CYS A 1 95 ? 1.532 -22 -9.531 1 93.81 95 CYS A O 1
ATOM 775 N N . TYR A 1 96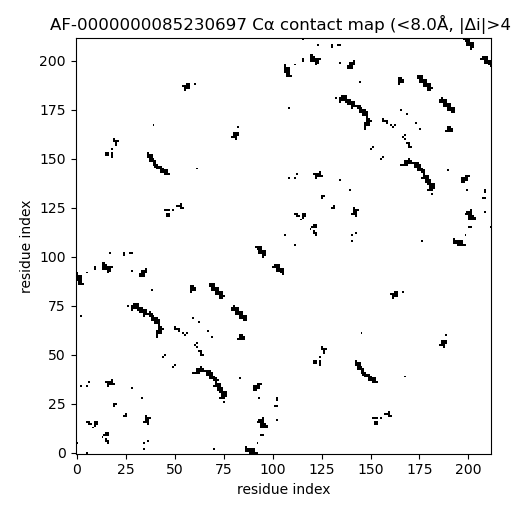 ? -0.722 -21.766 -9.117 1 87.31 96 TYR A N 1
ATOM 776 C CA . TYR A 1 96 ? -0.774 -22.875 -8.164 1 87.31 96 TYR A CA 1
ATOM 777 C C . TYR A 1 96 ? -1.196 -24.156 -8.852 1 87.31 96 TYR A C 1
ATOM 779 O O . TYR A 1 96 ? -2.197 -24.188 -9.57 1 87.31 96 TYR A O 1
ATOM 787 N N . ASN A 1 97 ? -0.347 -25.188 -8.664 1 78.19 97 ASN A N 1
ATOM 788 C CA . ASN A 1 97 ? -0.663 -26.5 -9.227 1 78.19 97 ASN A CA 1
ATOM 789 C C . ASN A 1 97 ? -1.01 -27.516 -8.141 1 78.19 97 ASN A C 1
ATOM 791 O O . ASN A 1 97 ? -0.183 -27.812 -7.273 1 78.19 97 ASN A O 1
ATOM 795 N N . PRO A 1 98 ? -2.293 -27.969 -8.078 1 66.94 98 PRO A N 1
ATOM 796 C CA . PRO A 1 98 ? -2.734 -28.922 -7.07 1 66.94 98 PRO A CA 1
ATOM 797 C C . PRO A 1 98 ? -1.938 -30.234 -7.113 1 66.94 98 PRO A C 1
ATOM 799 O O . PRO A 1 98 ? -1.84 -30.938 -6.102 1 66.94 98 PRO A O 1
ATOM 802 N N . GLN A 1 99 ? -1.622 -30.672 -8.266 1 64 99 GLN A N 1
ATOM 803 C CA . GLN A 1 99 ? -1.03 -32 -8.359 1 64 99 GLN A CA 1
ATOM 804 C C . GLN A 1 99 ? 0.241 -32.094 -7.523 1 64 99 GLN A C 1
ATOM 806 O O . GLN A 1 99 ? 0.512 -33.125 -6.918 1 64 99 GLN A O 1
ATOM 811 N N . ASN A 1 100 ? 0.993 -30.953 -7.57 1 60.06 100 ASN A N 1
ATOM 812 C CA . ASN A 1 100 ? 2.225 -31.047 -6.797 1 60.06 100 ASN A CA 1
ATOM 813 C C . ASN A 1 100 ? 2.273 -30 -5.688 1 60.06 100 ASN A C 1
ATOM 815 O O . ASN A 1 100 ? 3.314 -29.812 -5.059 1 60.06 100 ASN A O 1
ATOM 819 N N . ASN A 1 101 ? 1.126 -29.609 -5.309 1 59.28 101 ASN A N 1
ATOM 820 C CA . ASN A 1 101 ? 1.038 -28.547 -4.316 1 59.28 101 ASN A CA 1
ATOM 821 C C . ASN A 1 101 ? 2.133 -27.5 -4.52 1 59.28 101 ASN A C 1
ATOM 823 O O . ASN A 1 101 ? 2.674 -26.969 -3.549 1 59.28 101 ASN A O 1
ATOM 827 N N . ARG A 1 102 ? 2.609 -27.484 -5.789 1 65.75 102 ARG A N 1
ATOM 828 C CA . ARG A 1 102 ? 3.795 -26.672 -6.023 1 65.75 102 ARG A CA 1
ATOM 829 C C . ARG A 1 102 ? 3.453 -25.438 -6.848 1 65.75 102 ARG A C 1
ATOM 831 O O . ARG A 1 102 ? 2.408 -25.391 -7.5 1 65.75 102 ARG A O 1
ATOM 838 N N . LEU A 1 103 ? 4.152 -24.438 -6.672 1 71.75 103 LEU A N 1
ATOM 839 C CA . LEU A 1 103 ? 4.141 -23.219 -7.496 1 71.75 103 LEU A CA 1
ATOM 840 C C . LEU A 1 103 ? 4.672 -23.516 -8.891 1 71.75 103 LEU A C 1
ATOM 842 O O . LEU A 1 103 ? 5.668 -24.234 -9.047 1 71.75 103 LEU A O 1
ATOM 846 N N . SER A 1 104 ? 3.764 -23.328 -9.961 1 66.12 104 SER A N 1
ATOM 847 C CA . SER A 1 104 ? 4.191 -23.625 -11.328 1 66.12 104 SER A CA 1
ATOM 848 C C . SER A 1 104 ? 4.309 -22.344 -12.156 1 66.12 104 SER A C 1
ATOM 850 O O . SER A 1 104 ? 3.447 -21.469 -12.078 1 66.12 104 SER A O 1
ATOM 852 N N . PRO A 1 105 ? 5.695 -22.109 -12.641 1 62.44 105 PRO A N 1
ATOM 853 C CA . PRO A 1 105 ? 5.766 -21.016 -13.602 1 62.44 105 PRO A CA 1
ATOM 854 C C . PRO A 1 105 ? 4.852 -21.219 -14.812 1 62.44 105 PRO A C 1
ATOM 856 O O . PRO A 1 105 ? 4.539 -22.375 -15.156 1 62.44 105 PRO A O 1
ATOM 859 N N . PRO A 1 106 ? 4.188 -20.016 -15.281 1 54.56 106 PRO A N 1
ATOM 860 C CA . PRO A 1 106 ? 3.543 -20.297 -16.562 1 54.56 106 PRO A CA 1
ATOM 861 C C . PRO A 1 106 ? 4.527 -20.797 -17.625 1 54.56 106 PRO A C 1
ATOM 863 O O . PRO A 1 106 ? 5.727 -20.516 -17.531 1 54.56 106 PRO A O 1
ATOM 866 N N . MET B 1 1 ? 4.648 10.234 17.969 1 96.19 1 MET B N 1
ATOM 867 C CA . MET B 1 1 ? 3.248 9.867 18.156 1 96.19 1 MET B CA 1
ATOM 868 C C . MET B 1 1 ? 2.777 8.922 17.062 1 96.19 1 MET B C 1
ATOM 870 O O . MET B 1 1 ? 3.357 8.891 15.969 1 96.19 1 MET B O 1
ATOM 874 N N . ASN B 1 2 ? 1.736 8.141 17.5 1 97.62 2 ASN B N 1
ATOM 875 C CA . ASN B 1 2 ? 1.102 7.395 16.422 1 97.62 2 ASN B CA 1
ATOM 876 C C . ASN B 1 2 ? 0.162 8.281 15.609 1 97.62 2 ASN B C 1
ATOM 878 O O . ASN B 1 2 ? -0.059 9.438 15.953 1 97.62 2 ASN B O 1
ATOM 882 N N . TRP B 1 3 ? -0.268 7.742 14.625 1 97.56 3 TRP B N 1
ATOM 883 C CA . TRP B 1 3 ? -1.021 8.539 13.664 1 97.56 3 TRP B CA 1
ATOM 884 C C . TRP B 1 3 ? -2.285 9.109 14.305 1 97.56 3 TRP B C 1
ATOM 886 O O . TRP B 1 3 ? -2.588 10.297 14.148 1 97.56 3 TRP B O 1
ATOM 896 N N . SER B 1 4 ? -3.053 8.273 15.016 1 97.5 4 SER B N 1
ATOM 897 C CA . SER B 1 4 ? -4.305 8.711 15.633 1 97.5 4 SER B CA 1
ATOM 898 C C . SER B 1 4 ? -4.07 9.812 16.656 1 97.5 4 SER B C 1
ATOM 900 O O . SER B 1 4 ? -4.836 10.781 16.719 1 97.5 4 SER B O 1
ATOM 902 N N . SER B 1 5 ? -3.062 9.648 17.391 1 97.88 5 SER B N 1
ATOM 903 C CA . SER B 1 5 ? -2.719 10.68 18.375 1 97.88 5 SER B CA 1
ATOM 904 C C . SER B 1 5 ? -2.297 11.969 17.672 1 97.88 5 SER B C 1
ATOM 906 O O . SER B 1 5 ? -2.648 13.062 18.125 1 97.88 5 SER B O 1
ATOM 908 N N . ALA B 1 6 ? -1.474 11.789 16.672 1 97.44 6 ALA B N 1
ATOM 909 C CA . ALA B 1 6 ? -1.058 12.953 15.891 1 97.44 6 ALA B CA 1
ATOM 910 C C . ALA B 1 6 ? -2.264 13.688 15.312 1 97.44 6 ALA B C 1
ATOM 912 O O . ALA B 1 6 ? -2.338 14.922 15.367 1 97.44 6 ALA B O 1
ATOM 913 N N . GLN B 1 7 ? -3.189 12.961 14.805 1 97.12 7 GLN B N 1
ATOM 914 C CA . GLN B 1 7 ? -4.387 13.57 14.234 1 97.12 7 GLN B CA 1
ATOM 915 C C . GLN B 1 7 ? -5.18 14.32 15.305 1 97.12 7 GLN B C 1
ATOM 917 O O . GLN B 1 7 ? -5.641 15.438 15.07 1 97.12 7 GLN B O 1
ATOM 922 N N . LYS B 1 8 ? -5.355 13.648 16.375 1 97.06 8 LYS B N 1
ATOM 923 C CA . LYS B 1 8 ? -6.07 14.289 17.469 1 97.06 8 LYS B CA 1
ATOM 924 C C . LYS B 1 8 ? -5.418 15.609 17.859 1 97.06 8 LYS B C 1
ATOM 926 O O . LYS B 1 8 ? -6.105 16.609 18.047 1 97.06 8 LYS B O 1
ATOM 931 N N . HIS B 1 9 ? -4.133 15.609 18.031 1 95.75 9 HIS B N 1
ATOM 932 C CA . HIS B 1 9 ? -3.406 16.828 18.375 1 95.75 9 HIS B CA 1
ATOM 933 C C . HIS B 1 9 ? -3.666 17.922 17.344 1 95.75 9 HIS B C 1
ATOM 935 O O . HIS B 1 9 ? -3.953 19.078 17.703 1 95.75 9 HIS B O 1
ATOM 941 N N . CYS B 1 10 ? -3.523 17.578 16.094 1 95.62 10 CYS B N 1
ATOM 942 C CA . CYS B 1 10 ? -3.715 18.578 15.047 1 95.62 10 CYS B CA 1
ATOM 943 C C . CYS B 1 10 ? -5.145 19.094 15.047 1 95.62 10 CYS B C 1
ATOM 945 O O . CYS B 1 10 ? -5.379 20.281 14.797 1 95.62 10 CYS B O 1
ATOM 947 N N . ARG B 1 11 ? -6.105 18.281 15.352 1 93.94 11 ARG B N 1
ATOM 948 C CA . ARG B 1 11 ? -7.5 18.703 15.344 1 93.94 11 ARG B CA 1
ATOM 949 C C . ARG B 1 11 ? -7.82 19.562 16.562 1 93.94 11 ARG B C 1
ATOM 951 O O . ARG B 1 11 ? -8.711 20.422 16.5 1 93.94 11 ARG B O 1
ATOM 958 N N . GLU B 1 12 ? -7.102 19.375 17.578 1 94.12 12 GLU B N 1
ATOM 959 C CA . GLU B 1 12 ? -7.297 20.172 18.797 1 94.12 12 GLU B CA 1
ATOM 960 C C . GLU B 1 12 ? -6.625 21.531 18.672 1 94.12 12 GLU B C 1
ATOM 962 O O . GLU B 1 12 ? -7.082 22.5 19.281 1 94.12 12 GLU B O 1
ATOM 967 N N . ASN B 1 13 ? -5.559 21.625 17.922 1 91.75 13 ASN B N 1
ATOM 968 C CA . ASN B 1 13 ? -4.746 22.844 17.953 1 91.75 13 ASN B CA 1
ATOM 969 C C . ASN B 1 13 ? -4.715 23.516 16.578 1 91.75 13 ASN B C 1
ATOM 971 O O . ASN B 1 13 ? -4.352 24.688 16.469 1 91.75 13 ASN B O 1
ATOM 975 N N . TYR B 1 14 ? -5.059 22.797 15.609 1 90.38 14 TYR B N 1
ATOM 976 C CA . TYR B 1 14 ? -5.117 23.266 14.234 1 90.38 14 TYR B CA 1
ATOM 977 C C . TYR B 1 14 ? -6.391 22.797 13.547 1 90.38 14 TYR B C 1
ATOM 979 O O . TYR B 1 14 ? -7.48 22.859 14.125 1 90.38 14 TYR B O 1
ATOM 987 N N . ILE B 1 15 ? -6.32 22.375 12.367 1 89.56 15 ILE B N 1
ATOM 988 C CA . ILE B 1 15 ? -7.508 21.891 11.664 1 89.56 15 ILE B CA 1
ATOM 989 C C . ILE B 1 15 ? -7.484 20.359 11.594 1 89.56 15 ILE B C 1
ATOM 991 O O . ILE B 1 15 ? -8.438 19.703 12.008 1 89.56 15 ILE B O 1
ATOM 995 N N . ASP B 1 16 ? -6.461 19.812 11.008 1 94.81 16 ASP B N 1
ATOM 996 C CA . ASP B 1 16 ? -6.227 18.391 10.836 1 94.81 16 ASP B CA 1
ATOM 997 C C . ASP B 1 16 ? -4.77 18.109 10.469 1 94.81 16 ASP B C 1
ATOM 999 O O . ASP B 1 16 ? -3.967 19.047 10.352 1 94.81 16 ASP B O 1
ATOM 1003 N N . LEU B 1 17 ? -4.402 16.812 10.375 1 95.69 17 LEU B N 1
ATOM 1004 C CA . LEU B 1 17 ? -3.146 16.484 9.719 1 95.69 17 LEU B CA 1
ATOM 1005 C C . LEU B 1 17 ? -3.084 17.094 8.32 1 95.69 17 LEU B C 1
ATOM 1007 O O . LEU B 1 17 ? -4.117 17.266 7.668 1 95.69 17 LEU B O 1
ATOM 1011 N N . ALA B 1 18 ? -1.893 17.219 7.918 1 92.38 18 ALA B N 1
ATOM 1012 C CA . ALA B 1 18 ? -1.666 17.984 6.699 1 92.38 18 ALA B CA 1
ATOM 1013 C C . ALA B 1 18 ? -2.146 17.219 5.469 1 92.38 18 ALA B C 1
ATOM 1015 O O . ALA B 1 18 ? -1.859 16.031 5.316 1 92.38 18 ALA B O 1
ATOM 1016 N N . THR B 1 19 ? -2.938 17.953 4.672 1 92.25 19 THR B N 1
ATOM 1017 C CA . THR B 1 19 ? -3.258 17.547 3.307 1 92.25 19 THR B CA 1
ATOM 1018 C C . THR B 1 19 ? -2.295 18.172 2.311 1 92.25 19 THR B C 1
ATOM 1020 O O . THR B 1 19 ? -2.15 19.406 2.273 1 92.25 19 THR B O 1
ATOM 1023 N N . VAL B 1 20 ? -1.57 17.391 1.558 1 88.69 20 VAL B N 1
ATOM 1024 C CA . VAL B 1 20 ? -0.617 17.938 0.6 1 88.69 20 VAL B CA 1
ATOM 1025 C C . VAL B 1 20 ? -1.308 18.172 -0.741 1 88.69 20 VAL B C 1
ATOM 1027 O O . VAL B 1 20 ? -1.771 17.219 -1.382 1 88.69 20 VAL B O 1
ATOM 1030 N N . ARG B 1 21 ? -1.252 19.422 -1.236 1 87 21 ARG B N 1
ATOM 1031 C CA . ARG B 1 21 ? -2.104 19.781 -2.369 1 87 21 ARG B CA 1
ATOM 1032 C C . ARG B 1 21 ? -1.267 20.094 -3.604 1 87 21 ARG B C 1
ATOM 1034 O O . ARG B 1 21 ? -1.783 20.109 -4.723 1 87 21 ARG B O 1
ATOM 1041 N N . ASN B 1 22 ? 0.041 20.391 -3.354 1 87 22 ASN B N 1
ATOM 1042 C CA . ASN B 1 22 ? 0.905 20.781 -4.465 1 87 22 ASN B CA 1
ATOM 1043 C C . ASN B 1 22 ? 2.381 20.609 -4.109 1 87 22 ASN B C 1
ATOM 1045 O O . ASN B 1 22 ? 2.715 20.25 -2.98 1 87 22 ASN B O 1
ATOM 1049 N N . ASP B 1 23 ? 3.156 20.906 -5.164 1 86.5 23 ASP B N 1
ATOM 1050 C CA . ASP B 1 23 ? 4.59 20.688 -5.004 1 86.5 23 ASP B CA 1
ATOM 1051 C C . ASP B 1 23 ? 5.172 21.625 -3.941 1 86.5 23 ASP B C 1
ATOM 1053 O O . ASP B 1 23 ? 6.074 21.234 -3.195 1 86.5 23 ASP B O 1
ATOM 1057 N N . THR B 1 24 ? 4.785 22.797 -3.883 1 84.06 24 THR B N 1
ATOM 1058 C CA . THR B 1 24 ? 5.266 23.766 -2.896 1 84.06 24 THR B CA 1
ATOM 1059 C C . THR B 1 24 ? 5.035 23.234 -1.479 1 84.06 24 THR B C 1
ATOM 1061 O O . THR B 1 24 ? 5.934 23.312 -0.637 1 84.06 24 THR B O 1
ATOM 1064 N N . GLU B 1 25 ? 3.869 22.75 -1.238 1 85.56 25 GLU B N 1
ATOM 1065 C CA . GLU B 1 25 ? 3.559 22.172 0.064 1 85.56 25 GLU B CA 1
ATOM 1066 C C . GLU B 1 25 ? 4.41 20.938 0.333 1 85.56 25 GLU B C 1
ATOM 1068 O O . GLU B 1 25 ? 4.871 20.719 1.458 1 85.56 25 GLU B O 1
ATOM 1073 N N . HIS B 1 26 ? 4.594 20.156 -0.64 1 87.69 26 HIS B N 1
ATOM 1074 C CA . HIS B 1 26 ? 5.395 18.938 -0.513 1 87.69 26 HIS B CA 1
ATOM 1075 C C . HIS B 1 26 ? 6.812 19.266 -0.054 1 87.69 26 HIS B C 1
ATOM 1077 O O . HIS B 1 26 ? 7.379 18.547 0.781 1 87.69 26 HIS B O 1
ATOM 1083 N N . GLN B 1 27 ? 7.375 20.266 -0.546 1 84.31 27 GLN B N 1
ATOM 1084 C CA . GLN B 1 27 ? 8.75 20.641 -0.231 1 84.31 27 GLN B CA 1
ATOM 1085 C C . GLN B 1 27 ? 8.875 21.109 1.22 1 84.31 27 GLN B C 1
ATOM 1087 O O . GLN B 1 27 ? 9.969 21.094 1.79 1 84.31 27 GLN B O 1
ATOM 1092 N N . LYS B 1 28 ? 7.812 21.375 1.866 1 82.62 28 LYS B N 1
ATOM 1093 C CA . LYS B 1 28 ? 7.816 21.844 3.246 1 82.62 28 LYS B CA 1
ATOM 1094 C C . LYS B 1 28 ? 7.848 20.688 4.23 1 82.62 28 LYS B C 1
ATOM 1096 O O . LYS B 1 28 ? 8.102 20.875 5.422 1 82.62 28 LYS B O 1
ATOM 1101 N N . LEU B 1 29 ? 7.57 19.5 3.881 1 85.38 29 LEU B N 1
ATOM 1102 C CA . LEU B 1 29 ? 7.488 18.328 4.75 1 85.38 29 LEU B CA 1
ATOM 1103 C C . LEU B 1 29 ? 8.852 18 5.34 1 85.38 29 LEU B C 1
ATOM 1105 O O . LEU B 1 29 ? 8.938 17.391 6.414 1 85.38 29 LEU B O 1
ATOM 1109 N N . GLY B 1 30 ? 9.867 18.344 4.719 1 81.12 30 GLY B N 1
ATOM 1110 C CA . GLY B 1 30 ? 11.203 18.125 5.246 1 81.12 30 GLY B CA 1
ATOM 1111 C C . GLY B 1 30 ? 11.648 16.672 5.168 1 81.12 30 GLY B C 1
ATOM 1112 O O . GLY B 1 30 ? 11.023 15.859 4.48 1 81.12 30 GLY B O 1
ATOM 1113 N N . SER B 1 31 ? 12.781 16.375 5.926 1 85.31 31 SER B N 1
ATOM 1114 C CA . SER B 1 31 ? 13.383 15.039 5.895 1 85.31 31 SER B CA 1
ATOM 1115 C C . SER B 1 31 ? 12.789 14.141 6.977 1 85.31 31 SER B C 1
ATOM 1117 O O . SER B 1 31 ? 12.289 14.633 7.992 1 85.31 31 SER B O 1
ATOM 1119 N N . GLY B 1 32 ? 12.859 12.844 6.711 1 89.75 32 GLY B N 1
ATOM 1120 C CA . GLY B 1 32 ? 12.336 11.883 7.672 1 89.75 32 GLY B CA 1
ATOM 1121 C C . GLY B 1 32 ? 10.852 11.617 7.508 1 89.75 32 GLY B C 1
ATOM 1122 O O . GLY B 1 32 ? 10.117 12.469 7 1 89.75 32 GLY B O 1
ATOM 1123 N N . TRP B 1 33 ? 10.469 10.539 7.984 1 91.94 33 TRP B N 1
ATOM 1124 C CA . TRP B 1 33 ? 9.062 10.188 7.902 1 91.94 33 TRP B CA 1
ATOM 1125 C C . TRP B 1 33 ? 8.219 11.086 8.797 1 91.94 33 TRP B C 1
ATOM 1127 O O . TRP B 1 33 ? 8.562 11.312 9.961 1 91.94 33 TRP B O 1
ATOM 1137 N N . LYS B 1 34 ? 7.125 11.602 8.203 1 94 34 LYS B N 1
ATOM 1138 C CA . LYS B 1 34 ? 6.16 12.422 8.93 1 94 34 LYS B CA 1
ATOM 1139 C C . LYS B 1 34 ? 4.727 12.023 8.578 1 94 34 LYS B C 1
ATOM 1141 O O . LYS B 1 34 ? 4.383 11.906 7.395 1 94 34 LYS B O 1
ATOM 1146 N N . TRP B 1 35 ? 4.016 11.859 9.648 1 96.06 35 TRP B N 1
ATOM 1147 C CA . TRP B 1 35 ? 2.613 11.562 9.367 1 96.06 35 TRP B CA 1
ATOM 1148 C C . TRP B 1 35 ? 1.941 12.734 8.656 1 96.06 35 TRP B C 1
ATOM 1150 O O . TRP B 1 35 ? 2.119 13.891 9.039 1 96.06 35 TRP B O 1
ATOM 1160 N N . ILE B 1 36 ? 1.201 12.445 7.66 1 94.69 36 ILE B N 1
ATOM 1161 C CA . ILE B 1 36 ? 0.267 13.367 7.035 1 94.69 36 ILE B CA 1
ATOM 1162 C C . ILE B 1 36 ? -1.147 12.797 7.094 1 94.69 36 ILE B C 1
ATOM 1164 O O . ILE B 1 36 ? -1.357 11.695 7.613 1 94.69 36 ILE B O 1
ATOM 1168 N N . GLY B 1 37 ? -2.094 13.586 6.52 1 94.94 37 GLY B N 1
ATOM 1169 C CA . GLY B 1 37 ? -3.496 13.234 6.684 1 94.94 37 GLY B CA 1
ATOM 1170 C C . GLY B 1 37 ? -3.977 12.211 5.672 1 94.94 37 GLY B C 1
ATOM 1171 O O . GLY B 1 37 ? -5.047 12.367 5.078 1 94.94 37 GLY B O 1
ATOM 1172 N N . MET B 1 38 ? -3.229 11.156 5.492 1 92.38 38 MET B N 1
ATOM 1173 C CA . MET B 1 38 ? -3.682 10.117 4.566 1 92.38 38 MET B CA 1
ATOM 1174 C C . MET B 1 38 ? -3.689 8.75 5.242 1 92.38 38 MET B C 1
ATOM 1176 O O . MET B 1 38 ? -2.768 8.422 5.992 1 92.38 38 MET B O 1
ATOM 1180 N N . SER B 1 39 ? -4.715 8.016 4.934 1 92.5 39 SER B N 1
ATOM 1181 C CA . SER B 1 39 ? -4.828 6.641 5.402 1 92.5 39 SER B CA 1
ATOM 1182 C C . SER B 1 39 ? -5.516 5.762 4.363 1 92.5 39 SER B C 1
ATOM 1184 O O . SER B 1 39 ? -6.117 6.266 3.412 1 92.5 39 SER B O 1
ATOM 1186 N N . ARG B 1 40 ? -5.34 4.434 4.605 1 89.56 40 ARG B N 1
ATOM 1187 C CA . ARG B 1 40 ? -5.887 3.453 3.676 1 89.56 40 ARG B CA 1
ATOM 1188 C C . ARG B 1 40 ? -6.188 2.135 4.383 1 89.56 40 ARG B C 1
ATOM 1190 O O . ARG B 1 40 ? -5.426 1.703 5.25 1 89.56 40 ARG B O 1
ATOM 1197 N N . ASP B 1 41 ? -7.301 1.569 3.883 1 87.12 41 ASP B N 1
ATOM 1198 C CA . ASP B 1 41 ? -7.543 0.188 4.289 1 87.12 41 ASP B CA 1
ATOM 1199 C C . ASP B 1 41 ? -6.523 -0.756 3.656 1 87.12 41 ASP B C 1
ATOM 1201 O O . ASP B 1 41 ? -6.25 -0.671 2.457 1 87.12 41 ASP B O 1
ATOM 1205 N N . ALA B 1 42 ? -5.934 -1.59 4.508 1 86.69 42 ALA B N 1
ATOM 1206 C CA . ALA B 1 42 ? -4.867 -2.457 4.016 1 86.69 42 ALA B CA 1
ATOM 1207 C C . ALA B 1 42 ? -5.336 -3.904 3.914 1 86.69 42 ALA B C 1
ATOM 1209 O O . ALA B 1 42 ? -4.52 -4.828 3.865 1 86.69 42 ALA B O 1
ATOM 1210 N N . ASN B 1 43 ? -6.59 -4.105 3.922 1 85.94 43 ASN B N 1
ATOM 1211 C CA . ASN B 1 43 ? -7.078 -5.477 3.828 1 85.94 43 ASN B CA 1
ATOM 1212 C C . ASN B 1 43 ? -6.688 -6.125 2.504 1 85.94 43 ASN B C 1
ATOM 1214 O O . ASN B 1 43 ? -7.082 -5.652 1.436 1 85.94 43 ASN B O 1
ATOM 1218 N N . SER B 1 44 ? -5.867 -7.176 2.635 1 89.31 44 SER B N 1
ATOM 1219 C CA . SER B 1 44 ? -5.414 -7.934 1.473 1 89.31 44 SER B CA 1
ATOM 1220 C C . SER B 1 44 ? -6.086 -9.305 1.413 1 89.31 44 SER B C 1
ATOM 1222 O O . SER B 1 44 ? -6.461 -9.859 2.445 1 89.31 44 SER B O 1
ATOM 1224 N N . GLN B 1 45 ? -6.246 -9.781 0.183 1 89.56 45 GLN B N 1
ATOM 1225 C CA . GLN B 1 45 ? -6.895 -11.086 0.039 1 89.56 45 GLN B CA 1
ATOM 1226 C C . GLN B 1 45 ? -6.176 -11.938 -1.002 1 89.56 45 GLN B C 1
ATOM 1228 O O . GLN B 1 45 ? -5.727 -11.43 -2.029 1 89.56 45 GLN B O 1
ATOM 1233 N N . TRP B 1 46 ? -6.172 -13.195 -0.604 1 91.56 46 TRP B N 1
ATOM 1234 C CA . TRP B 1 46 ? -5.758 -14.172 -1.609 1 91.56 46 TRP B CA 1
ATOM 1235 C C . TRP B 1 46 ? -6.898 -14.492 -2.566 1 91.56 46 TRP B C 1
ATOM 1237 O O . TRP B 1 46 ? -8.047 -14.641 -2.145 1 91.56 46 TRP B O 1
ATOM 1247 N N . SER B 1 47 ? -6.492 -14.609 -3.766 1 92.94 47 SER B N 1
ATOM 1248 C CA . SER B 1 47 ? -7.539 -14.805 -4.766 1 92.94 47 SER B CA 1
ATOM 1249 C C . SER B 1 47 ? -8.227 -16.156 -4.594 1 92.94 47 SER B C 1
ATOM 1251 O O . SER B 1 47 ? -9.367 -16.344 -5.027 1 92.94 47 SER B O 1
ATOM 1253 N N . ASP B 1 48 ? -7.52 -17.047 -4.004 1 88.69 48 ASP B N 1
ATOM 1254 C CA . ASP B 1 48 ? -8.125 -18.359 -3.814 1 88.69 48 ASP B CA 1
ATOM 1255 C C . ASP B 1 48 ? -8.922 -18.406 -2.51 1 88.69 48 ASP B C 1
ATOM 1257 O O . ASP B 1 48 ? -9.469 -19.453 -2.152 1 88.69 48 ASP B O 1
ATOM 1261 N N . GLY B 1 49 ? -8.906 -17.344 -1.721 1 87.62 49 GLY B N 1
ATOM 1262 C CA . GLY B 1 49 ? -9.703 -17.266 -0.505 1 87.62 49 GLY B CA 1
ATOM 1263 C C . GLY B 1 49 ? -8.984 -17.812 0.713 1 87.62 49 GLY B C 1
ATOM 1264 O O . GLY B 1 49 ? -9.555 -17.859 1.805 1 87.62 49 GLY B O 1
ATOM 1265 N N . SER B 1 50 ? -7.73 -18.141 0.532 1 84.56 50 SER B N 1
ATOM 1266 C CA . SER B 1 50 ? -6.973 -18.688 1.65 1 84.56 50 SER B CA 1
ATOM 1267 C C . SER B 1 50 ? -6.824 -17.672 2.773 1 84.56 50 SER B C 1
ATOM 1269 O O . SER B 1 50 ? -6.891 -16.453 2.535 1 84.56 50 SER B O 1
ATOM 1271 N N . SER B 1 51 ? -6.68 -18.156 4.031 1 81.56 51 SER B N 1
ATOM 1272 C CA . SER B 1 51 ? -6.48 -17.281 5.184 1 81.56 51 SER B CA 1
ATOM 1273 C C . SER B 1 51 ? -5.039 -17.344 5.676 1 81.56 51 SER B C 1
ATOM 1275 O O . SER B 1 51 ? -4.766 -17.062 6.848 1 81.56 51 SER B O 1
ATOM 1277 N N . PHE B 1 52 ? -4.199 -17.734 4.742 1 79.56 52 PHE B N 1
ATOM 1278 C CA . PHE B 1 52 ? -2.797 -17.797 5.129 1 79.56 52 PHE B CA 1
ATOM 1279 C C . PHE B 1 52 ? -2.258 -16.406 5.453 1 79.56 52 PHE B C 1
ATOM 1281 O O . PHE B 1 52 ? -2.58 -15.43 4.762 1 79.56 52 PHE B O 1
ATOM 1288 N N . ASN B 1 53 ? -1.415 -16.281 6.461 1 76.31 53 ASN B N 1
ATOM 1289 C CA . ASN B 1 53 ? -0.841 -15.016 6.875 1 76.31 53 ASN B CA 1
ATOM 1290 C C . ASN B 1 53 ? 0.656 -14.953 6.586 1 76.31 53 ASN B C 1
ATOM 1292 O O . ASN B 1 53 ? 1.385 -14.188 7.227 1 76.31 53 ASN B O 1
ATOM 1296 N N . PHE B 1 54 ? 1.083 -15.695 5.605 1 78.94 54 PHE B N 1
ATOM 1297 C CA . PHE B 1 54 ? 2.488 -15.617 5.223 1 78.94 54 PHE B CA 1
ATOM 1298 C C . PHE B 1 54 ? 2.727 -14.469 4.254 1 78.94 54 PHE B C 1
ATOM 1300 O O . PHE B 1 54 ? 2.064 -14.367 3.219 1 78.94 54 PHE B O 1
ATOM 1307 N N . SER B 1 55 ? 3.619 -13.453 4.746 1 76.06 55 SER B N 1
ATOM 1308 C CA . SER B 1 55 ? 3.889 -12.336 3.844 1 76.06 55 SER B CA 1
ATOM 1309 C C . SER B 1 55 ? 5.258 -11.727 4.113 1 76.06 55 SER B C 1
ATOM 1311 O O . SER B 1 55 ? 5.773 -11.812 5.23 1 76.06 55 SER B O 1
ATOM 1313 N N . TYR B 1 56 ? 5.867 -11.25 3.113 1 81 56 TYR B N 1
ATOM 1314 C CA . TYR B 1 56 ? 7.145 -10.555 3.203 1 81 56 TYR B CA 1
ATOM 1315 C C . TYR B 1 56 ? 7 -9.094 2.793 1 81 56 TYR B C 1
ATOM 1317 O O . TYR B 1 56 ? 7.934 -8.5 2.246 1 81 56 TYR B O 1
ATOM 1325 N N . TRP B 1 57 ? 5.887 -8.609 3.088 1 77.81 57 TRP B N 1
ATOM 1326 C CA . TRP B 1 57 ? 5.605 -7.219 2.748 1 77.81 57 TRP B CA 1
ATOM 1327 C C . TRP B 1 57 ? 6.367 -6.27 3.666 1 77.81 57 TRP B C 1
ATOM 1329 O O . TRP B 1 57 ? 6.535 -6.547 4.855 1 77.81 57 TRP B O 1
ATOM 1339 N N . GLU B 1 58 ? 6.789 -5.133 3.021 1 67.94 58 GLU B N 1
ATOM 1340 C CA . GLU B 1 58 ? 7.449 -4.094 3.809 1 67.94 58 GLU B CA 1
ATOM 1341 C C . GLU B 1 58 ? 6.484 -2.957 4.141 1 67.94 58 GLU B C 1
ATOM 1343 O O . GLU B 1 58 ? 5.516 -2.729 3.418 1 67.94 58 GLU B O 1
ATOM 1348 N N . HIS B 1 59 ? 6.844 -2.174 5.297 1 67 59 HIS B N 1
ATOM 1349 C CA . HIS B 1 59 ? 6.371 -0.83 5.609 1 67 59 HIS B CA 1
ATOM 1350 C C . HIS B 1 59 ? 4.852 -0.746 5.52 1 67 59 HIS B C 1
ATOM 1352 O O . HIS B 1 59 ? 4.309 0.171 4.898 1 67 59 HIS B O 1
ATOM 1358 N N . GLY B 1 60 ? 4.07 -1.527 6.129 1 64.44 60 GLY B N 1
ATOM 1359 C CA . GLY B 1 60 ? 2.617 -1.49 6.082 1 64.44 60 GLY B CA 1
ATOM 1360 C C . GLY B 1 60 ? 2.031 -2.369 4.992 1 64.44 60 GLY B C 1
ATOM 1361 O O . GLY B 1 60 ? 0.942 -2.098 4.484 1 64.44 60 GLY B O 1
ATOM 1362 N N . GLY B 1 61 ? 2.66 -3.217 4.59 1 67.19 61 GLY B N 1
ATOM 1363 C CA . GLY B 1 61 ? 2.387 -4.223 3.576 1 67.19 61 GLY B CA 1
ATOM 1364 C C . GLY B 1 61 ? 1.014 -4.852 3.717 1 67.19 61 GLY B C 1
ATOM 1365 O O . GLY B 1 61 ? 0.066 -4.199 4.156 1 67.19 61 GLY B O 1
ATOM 1366 N N . ALA B 1 62 ? 0.886 -6.062 3.17 1 65.19 62 ALA B N 1
ATOM 1367 C CA . ALA B 1 62 ? -0.363 -6.816 3.104 1 65.19 62 ALA B CA 1
ATOM 1368 C C . ALA B 1 62 ? -0.841 -7.215 4.496 1 65.19 62 ALA B C 1
ATOM 1370 O O . ALA B 1 62 ? -0.031 -7.531 5.371 1 65.19 62 ALA B O 1
ATOM 1371 N N . VAL B 1 63 ? -2.039 -6.922 4.801 1 69.38 63 VAL B N 1
ATOM 1372 C CA . VAL B 1 63 ? -2.715 -7.355 6.02 1 69.38 63 VAL B CA 1
ATOM 1373 C C . VAL B 1 63 ? -3.861 -8.297 5.668 1 69.38 63 VAL B C 1
ATOM 1375 O O . VAL B 1 63 ? -4.73 -7.957 4.863 1 69.38 63 VAL B O 1
ATOM 1378 N N . ILE B 1 64 ? -3.691 -9.5 6.172 1 68.31 64 ILE B N 1
ATOM 1379 C CA . ILE B 1 64 ? -4.773 -10.453 5.938 1 68.31 64 ILE B CA 1
ATOM 1380 C C . ILE B 1 64 ? -5.594 -10.625 7.215 1 68.31 64 ILE B C 1
ATOM 1382 O O . ILE B 1 64 ? -5.043 -10.914 8.281 1 68.31 64 ILE B O 1
ATOM 1386 N N . GLY B 1 65 ? -6.941 -10.602 7.059 1 64.69 65 GLY B N 1
ATOM 1387 C CA . GLY B 1 65 ? -7.883 -10.992 8.094 1 64.69 65 GLY B CA 1
ATOM 1388 C C . GLY B 1 65 ? -8.086 -9.93 9.156 1 64.69 65 GLY B C 1
ATOM 1389 O O . GLY B 1 65 ? -8.805 -10.148 10.133 1 64.69 65 GLY B O 1
ATOM 1390 N N . SER B 1 66 ? -7.227 -8.953 9.164 1 64.25 66 SER B N 1
ATOM 1391 C CA . SER B 1 66 ? -7.48 -7.922 10.164 1 64.25 66 SER B CA 1
ATOM 1392 C C . SER B 1 66 ? -7.824 -6.59 9.508 1 64.25 66 SER B C 1
ATOM 1394 O O . SER B 1 66 ? -7.473 -6.355 8.344 1 64.25 66 SER B O 1
ATOM 1396 N N . ARG B 1 67 ? -9 -6.039 10 1 65.88 67 ARG B N 1
ATOM 1397 C CA . ARG B 1 67 ? -9.289 -4.68 9.562 1 65.88 67 ARG B CA 1
ATOM 1398 C C . ARG B 1 67 ? -8.156 -3.727 9.953 1 65.88 67 ARG B C 1
ATOM 1400 O O . ARG B 1 67 ? -8.125 -3.229 11.086 1 65.88 67 ARG B O 1
ATOM 1407 N N . THR B 1 68 ? -7.117 -3.812 9.062 1 80.06 68 THR B N 1
ATOM 1408 C CA . THR B 1 68 ? -6 -2.941 9.398 1 80.06 68 THR B CA 1
ATOM 1409 C C . THR B 1 68 ? -5.918 -1.76 8.438 1 80.06 68 THR B C 1
ATOM 1411 O O . THR B 1 68 ? -6.18 -1.907 7.242 1 80.06 68 THR B O 1
ATOM 1414 N N . VAL B 1 69 ? -5.82 -0.603 9.094 1 88.81 69 VAL B N 1
ATOM 1415 C CA . VAL B 1 69 ? -5.566 0.628 8.359 1 88.81 69 VAL B CA 1
ATOM 1416 C C . VAL B 1 69 ? -4.07 0.941 8.375 1 88.81 69 VAL B C 1
ATOM 1418 O O . VAL B 1 69 ? -3.389 0.687 9.375 1 88.81 69 VAL B O 1
ATOM 1421 N N . ILE B 1 70 ? -3.615 1.376 7.195 1 91.06 70 ILE B N 1
ATOM 1422 C CA . ILE B 1 70 ? -2.242 1.87 7.137 1 91.06 70 ILE B CA 1
ATOM 1423 C C . ILE B 1 70 ? -2.248 3.369 6.848 1 91.06 70 ILE B C 1
ATOM 1425 O O . ILE B 1 70 ? -3.215 3.9 6.297 1 91.06 70 ILE B O 1
ATOM 1429 N N . CYS B 1 71 ? -1.185 4.012 7.27 1 94.38 71 CYS B N 1
ATOM 1430 C CA . CYS B 1 71 ? -1.156 5.469 7.289 1 94.38 71 CYS B CA 1
ATOM 1431 C C . CYS B 1 71 ? 0.045 6 6.516 1 94.38 71 CYS B C 1
ATOM 1433 O O . CYS B 1 71 ? 1.102 5.367 6.488 1 94.38 71 CYS B O 1
ATOM 1435 N N . GLY B 1 72 ? -0.152 7.117 5.941 1 92.12 72 GLY B N 1
ATOM 1436 C CA . GLY B 1 72 ? 0.833 7.641 5.008 1 92.12 72 GLY B CA 1
ATOM 1437 C C . GLY B 1 72 ? 1.841 8.57 5.66 1 92.12 72 GLY B C 1
ATOM 1438 O O . GLY B 1 72 ? 1.474 9.422 6.473 1 92.12 72 GLY B O 1
ATOM 1439 N N . ALA B 1 73 ? 3.113 8.398 5.242 1 92.44 73 ALA B N 1
ATOM 1440 C CA . ALA B 1 73 ? 4.191 9.266 5.711 1 92.44 73 ALA B CA 1
ATOM 1441 C C . ALA B 1 73 ? 5.199 9.539 4.598 1 92.44 73 ALA B C 1
ATOM 1443 O O . ALA B 1 73 ? 5.852 8.617 4.102 1 92.44 73 ALA B O 1
ATOM 1444 N N . PRO B 1 74 ? 5.285 10.758 4.148 1 90.56 74 PRO B N 1
ATOM 1445 C CA . PRO B 1 74 ? 6.344 11.133 3.205 1 90.56 74 PRO B CA 1
ATOM 1446 C C . PRO B 1 74 ? 7.707 11.281 3.875 1 90.56 74 PRO B C 1
ATOM 1448 O O . PRO B 1 74 ? 7.781 11.531 5.082 1 90.56 74 PRO B O 1
ATOM 1451 N N . SER B 1 75 ? 8.672 10.992 3 1 86.62 75 SER B N 1
ATOM 1452 C CA . SER B 1 75 ? 10.047 11.32 3.359 1 86.62 75 SER B CA 1
ATOM 1453 C C . SER B 1 75 ? 10.789 11.961 2.188 1 86.62 75 SER B C 1
ATOM 1455 O O . SER B 1 75 ? 11.047 11.297 1.18 1 86.62 75 SER B O 1
ATOM 1457 N N . LEU B 1 76 ? 11.164 13.211 2.344 1 81.06 76 LEU B N 1
ATOM 1458 C CA . LEU B 1 76 ? 11.805 13.906 1.233 1 81.06 76 LEU B CA 1
ATOM 1459 C C . LEU B 1 76 ? 13.203 13.359 0.977 1 81.06 76 LEU B C 1
ATOM 1461 O O . LEU B 1 76 ? 13.719 13.469 -0.137 1 81.06 76 LEU B O 1
ATOM 1465 N N . ASN B 1 77 ? 13.828 12.898 1.92 1 76.19 77 ASN B N 1
ATOM 1466 C CA . ASN B 1 77 ? 15.164 12.359 1.711 1 76.19 77 ASN B CA 1
ATOM 1467 C C . ASN B 1 77 ? 15.117 10.984 1.05 1 76.19 77 ASN B C 1
ATOM 1469 O O . ASN B 1 77 ? 16.156 10.469 0.619 1 76.19 77 ASN B O 1
ATOM 1473 N N . ARG B 1 78 ? 14.109 10.422 0.903 1 66 78 ARG B N 1
ATOM 1474 C CA . ARG B 1 78 ? 13.961 9.133 0.238 1 66 78 ARG B CA 1
ATOM 1475 C C . ARG B 1 78 ? 13.297 9.289 -1.127 1 66 78 ARG B C 1
ATOM 1477 O O . ARG B 1 78 ? 12.297 8.633 -1.416 1 66 78 ARG B O 1
ATOM 1484 N N . SER B 1 79 ? 13.945 10.172 -1.936 1 67.25 79 SER B N 1
ATOM 1485 C CA . SER B 1 79 ? 13.492 10.484 -3.287 1 67.25 79 SER B CA 1
ATOM 1486 C C . SER B 1 79 ? 12.109 11.141 -3.27 1 67.25 79 SER B C 1
ATOM 1488 O O . SER B 1 79 ? 11.406 11.133 -4.277 1 67.25 79 SER B O 1
ATOM 1490 N N . GLY B 1 80 ? 11.766 11.609 -2.109 1 74 80 GLY B N 1
ATOM 1491 C CA . GLY B 1 80 ? 10.492 12.312 -2.01 1 74 80 GLY B CA 1
ATOM 1492 C C . GLY B 1 80 ? 9.297 11.391 -2.111 1 74 80 GLY B C 1
ATOM 1493 O O . GLY B 1 80 ? 8.211 11.812 -2.518 1 74 80 GLY B O 1
ATOM 1494 N N . LYS B 1 81 ? 9.57 10.156 -1.759 1 79.62 81 LYS B N 1
ATOM 1495 C CA . LYS B 1 81 ? 8.492 9.18 -1.916 1 79.62 81 LYS B CA 1
ATOM 1496 C C . LYS B 1 81 ? 7.652 9.086 -0.647 1 79.62 81 LYS B C 1
ATOM 1498 O O . LYS B 1 81 ? 8.133 9.383 0.448 1 79.62 81 LYS B O 1
ATOM 1503 N N . TRP B 1 82 ? 6.414 8.852 -0.864 1 88.31 82 TRP B N 1
ATOM 1504 C CA . TRP B 1 82 ? 5.469 8.594 0.219 1 88.31 82 TRP B CA 1
ATOM 1505 C C . TRP B 1 82 ? 5.301 7.094 0.445 1 88.31 82 TRP B C 1
ATOM 1507 O O . TRP B 1 82 ? 5.355 6.305 -0.503 1 88.31 82 TRP B O 1
ATOM 1517 N N . ARG B 1 83 ? 5.223 6.766 1.693 1 86.25 83 ARG B N 1
ATOM 1518 C CA . ARG B 1 83 ? 5.004 5.359 2.014 1 86.25 83 ARG B CA 1
ATOM 1519 C C . ARG B 1 83 ? 3.91 5.199 3.064 1 86.25 83 ARG B C 1
ATOM 1521 O O . ARG B 1 83 ? 3.691 6.094 3.881 1 86.25 83 ARG B O 1
ATOM 1528 N N . PHE B 1 84 ? 3.256 4.035 2.914 1 89.81 84 PHE B N 1
ATOM 1529 C CA . PHE B 1 84 ? 2.322 3.676 3.973 1 89.81 84 PHE B CA 1
ATOM 1530 C C . PHE B 1 84 ? 3.012 2.842 5.043 1 89.81 84 PHE B C 1
ATOM 1532 O O . PHE B 1 84 ? 3.832 1.975 4.73 1 89.81 84 PHE B O 1
ATOM 1539 N N . TRP B 1 85 ? 2.635 3.225 6.227 1 89.38 85 TRP B N 1
ATOM 1540 C CA . TRP B 1 85 ? 3.152 2.531 7.402 1 89.38 85 TRP B CA 1
ATOM 1541 C C . TRP B 1 85 ? 2.014 2.08 8.312 1 89.38 85 TRP B C 1
ATOM 1543 O O . TRP B 1 85 ? 0.89 2.574 8.203 1 89.38 85 TRP B O 1
ATOM 1553 N N . TYR B 1 86 ? 2.416 1.047 9.164 1 89.69 86 TYR B N 1
ATOM 1554 C CA . TYR B 1 86 ? 1.452 0.761 10.227 1 89.69 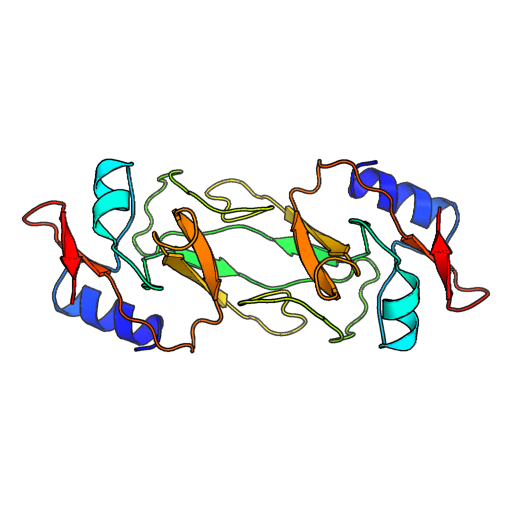86 TYR B CA 1
ATOM 1555 C C . TYR B 1 86 ? 1.188 1.999 11.07 1 89.69 86 TYR B C 1
ATOM 1557 O O . TYR B 1 86 ? 2.125 2.689 11.484 1 89.69 86 TYR B O 1
ATOM 1565 N N . CYS B 1 87 ? -0.007 2.262 11.391 1 93.94 87 CYS B N 1
ATOM 1566 C CA . CYS B 1 87 ? -0.429 3.516 12.008 1 93.94 87 CYS B CA 1
ATOM 1567 C C . CYS B 1 87 ? 0.108 3.635 13.43 1 93.94 87 CYS B C 1
ATOM 1569 O O . CYS B 1 87 ? 0.146 4.73 13.992 1 93.94 87 CYS B O 1
ATOM 1571 N N . GLU B 1 88 ? 0.459 2.561 13.961 1 93.62 88 GLU B N 1
ATOM 1572 C CA . GLU B 1 88 ? 0.91 2.531 15.352 1 93.62 88 GLU B CA 1
ATOM 1573 C C . GLU B 1 88 ? 2.35 3.023 15.477 1 93.62 88 GLU B C 1
ATOM 1575 O O . GLU B 1 88 ? 2.82 3.309 16.578 1 93.62 88 GLU B O 1
ATOM 1580 N N . LYS B 1 89 ? 3.051 3.066 14.367 1 93.44 89 LYS B N 1
ATOM 1581 C CA . LYS B 1 89 ? 4.41 3.598 14.422 1 93.44 89 LYS B CA 1
ATOM 1582 C C . LYS B 1 89 ? 4.418 5.035 14.938 1 93.44 89 LYS B C 1
ATOM 1584 O O . LYS B 1 89 ? 3.424 5.754 14.805 1 93.44 89 LYS B O 1
ATOM 1589 N N . LYS B 1 90 ? 5.531 5.387 15.523 1 96.94 90 LYS B N 1
ATOM 1590 C CA . LYS B 1 90 ? 5.668 6.746 16.047 1 96.94 90 LYS B CA 1
ATOM 1591 C C . LYS B 1 90 ? 6.555 7.59 15.133 1 96.94 90 LYS B C 1
ATOM 1593 O O . LYS B 1 90 ? 7.738 7.293 14.953 1 96.94 90 LYS B O 1
ATOM 1598 N N . PHE B 1 91 ? 5.949 8.547 14.492 1 95.5 91 PHE B N 1
ATOM 1599 C CA . PHE B 1 91 ? 6.648 9.508 13.641 1 95.5 91 PHE B CA 1
ATOM 1600 C C . PHE B 1 91 ? 6.289 10.938 14.023 1 95.5 91 PHE B C 1
ATOM 1602 O O . PHE B 1 91 ? 5.258 11.172 14.664 1 95.5 91 PHE B O 1
ATOM 1609 N N . PRO B 1 92 ? 7.273 11.852 13.711 1 95.81 92 PRO B N 1
ATOM 1610 C CA . PRO B 1 92 ? 6.762 13.227 13.703 1 95.81 92 PRO B CA 1
ATOM 1611 C C . PRO B 1 92 ? 5.586 13.406 12.742 1 95.81 92 PRO B C 1
ATOM 1613 O O . PRO B 1 92 ? 5.223 12.477 12.023 1 95.81 92 PRO B O 1
ATOM 1616 N N . PHE B 1 93 ? 4.957 14.594 12.883 1 95.88 93 PHE B N 1
ATOM 1617 C CA . PHE B 1 93 ? 3.768 14.82 12.07 1 95.88 93 PHE B CA 1
ATOM 1618 C C . PHE B 1 93 ? 3.67 16.281 11.664 1 95.88 93 PHE B C 1
ATOM 1620 O O . PHE B 1 93 ? 4.371 17.141 12.211 1 95.88 93 PHE B O 1
ATOM 1627 N N . VAL B 1 94 ? 2.922 16.469 10.641 1 93.94 94 VAL B N 1
ATOM 1628 C CA . VAL B 1 94 ? 2.68 17.828 10.148 1 93.94 94 VAL B CA 1
ATOM 1629 C C . VAL B 1 94 ? 1.184 18.125 10.188 1 93.94 94 VAL B C 1
ATOM 1631 O O . VAL B 1 94 ? 0.37 17.312 9.734 1 93.94 94 VAL B O 1
ATOM 1634 N N . CYS B 1 95 ? 0.875 19.312 10.758 1 93.81 95 CYS B N 1
ATOM 1635 C CA . CYS B 1 95 ? -0.517 19.75 10.828 1 93.81 95 CYS B CA 1
ATOM 1636 C C . CYS B 1 95 ? -0.817 20.781 9.758 1 93.81 95 CYS B C 1
ATOM 1638 O O . CYS B 1 95 ? 0.096 21.438 9.234 1 93.81 95 CYS B O 1
ATOM 1640 N N . TYR B 1 96 ? -2.113 20.797 9.422 1 87.12 96 TYR B N 1
ATOM 1641 C CA . TYR B 1 96 ? -2.611 21.844 8.539 1 87.12 96 TYR B CA 1
ATOM 1642 C C . TYR B 1 96 ? -3.09 23.062 9.336 1 87.12 96 TYR B C 1
ATOM 1644 O O . TYR B 1 96 ? -3.863 22.906 10.289 1 87.12 96 TYR B O 1
ATOM 1652 N N . ASN B 1 97 ? -2.512 24.234 8.977 1 78.12 97 ASN B N 1
ATOM 1653 C CA . ASN B 1 97 ? -2.924 25.469 9.633 1 78.12 97 ASN B CA 1
ATOM 1654 C C . ASN B 1 97 ? -3.688 26.375 8.672 1 78.12 97 ASN B C 1
ATOM 1656 O O . ASN B 1 97 ? -3.154 26.781 7.641 1 78.12 97 ASN B O 1
ATOM 1660 N N . PRO B 1 98 ? -5.016 26.578 8.93 1 66.56 98 PRO B N 1
ATOM 1661 C CA . PRO B 1 98 ? -5.836 27.438 8.078 1 66.56 98 PRO B CA 1
ATOM 1662 C C . PRO B 1 98 ? -5.285 28.859 7.961 1 66.56 98 PRO B C 1
ATOM 1664 O O . PRO B 1 98 ? -5.535 29.531 6.969 1 66.56 98 PRO B O 1
ATOM 1667 N N . GLN B 1 99 ? -4.805 29.359 9.023 1 63.22 99 GLN B N 1
ATOM 1668 C CA . GLN B 1 99 ? -4.453 30.781 9.008 1 63.22 99 GLN B CA 1
ATOM 1669 C C . GLN B 1 99 ? -3.459 31.094 7.891 1 63.22 99 GLN B C 1
ATOM 1671 O O . GLN B 1 99 ? -3.533 32.156 7.258 1 63.22 99 GLN B O 1
ATOM 1676 N N . ASN B 1 100 ? -2.531 30.094 7.73 1 59.19 100 ASN B N 1
ATOM 1677 C CA . ASN B 1 100 ? -1.562 30.406 6.684 1 59.19 100 ASN B CA 1
ATOM 1678 C C . ASN B 1 100 ? -1.604 29.359 5.566 1 59.19 100 ASN B C 1
ATOM 1680 O O . ASN B 1 100 ? -0.729 29.344 4.695 1 59.19 100 ASN B O 1
ATOM 1684 N N . ASN B 1 101 ? -2.719 28.766 5.457 1 59.12 101 ASN B N 1
ATOM 1685 C CA . ASN B 1 101 ? -2.865 27.688 4.48 1 59.12 101 ASN B CA 1
ATOM 1686 C C . ASN B 1 101 ? -1.595 26.844 4.379 1 59.12 101 ASN B C 1
ATOM 1688 O O . ASN B 1 101 ? -1.229 26.406 3.291 1 59.12 101 ASN B O 1
ATOM 1692 N N . ARG B 1 102 ? -0.803 26.938 5.48 1 65.44 102 ARG B N 1
ATOM 1693 C CA . ARG B 1 102 ? 0.528 26.359 5.379 1 65.44 102 ARG B CA 1
ATOM 1694 C C . ARG B 1 102 ? 0.637 25.094 6.234 1 65.44 102 ARG B C 1
ATOM 1696 O O . ARG B 1 102 ? -0.174 24.875 7.141 1 65.44 102 ARG B O 1
ATOM 1703 N N . LEU B 1 103 ? 1.44 24.234 5.863 1 71.25 103 LEU B N 1
ATOM 1704 C CA . LEU B 1 103 ? 1.856 23.062 6.629 1 71.25 103 LEU B CA 1
ATOM 1705 C C . LEU B 1 103 ? 2.666 23.469 7.855 1 71.25 103 LEU B C 1
ATOM 1707 O O . LEU B 1 103 ? 3.525 24.359 7.766 1 71.25 103 LEU B O 1
ATOM 1711 N N . SER B 1 104 ? 2.111 23.156 9.117 1 65.69 104 SER B N 1
ATOM 1712 C CA . SER B 1 104 ? 2.816 23.562 10.336 1 65.69 104 SER B CA 1
ATOM 1713 C C . SER B 1 104 ? 3.367 22.344 11.078 1 65.69 104 SER B C 1
ATOM 1715 O O . SER B 1 104 ? 2.689 21.312 11.195 1 65.69 104 SER B O 1
ATOM 1717 N N . PRO B 1 105 ? 4.844 22.406 11.195 1 62.41 105 PRO B N 1
ATOM 1718 C CA . PRO B 1 105 ? 5.348 21.359 12.094 1 62.41 105 PRO B CA 1
ATOM 1719 C C . PRO B 1 105 ? 4.723 21.438 13.484 1 62.41 105 PRO B C 1
ATOM 1721 O O . PRO B 1 105 ? 4.285 22.5 13.914 1 62.41 105 PRO B O 1
ATOM 1724 N N . PRO B 1 106 ? 4.453 20.141 14.102 1 54.41 106 PRO B N 1
ATOM 1725 C CA . PRO B 1 106 ? 4.066 20.328 15.5 1 54.41 106 PRO B CA 1
ATOM 1726 C C . PRO B 1 106 ? 5.117 21.109 16.297 1 54.41 106 PRO B C 1
ATOM 1728 O O . PRO B 1 106 ? 6.293 21.109 15.93 1 54.41 106 PRO B O 1
#

Organism: Amphiprion ocellaris (NCBI:txid80972)

Sequence (212 aa):
MNWSSAQKHCRENYIDLATVRNDTEHQKLGSGWKWIGMSRDANSQWSDGSSFNFSYWEHGGAVIGSRTVICGAPSLNRSGKWRFWYCEKKFPFVCYNPQNNRLSPPMNWSSAQKHCRENYIDLATVRNDTEHQKLGSGWKWIGMSRDANSQWSDGSSFNFSYWEHGGAVIGSRTVICGAPSLNRSGKWRFWYCEKKFPFVCYNPQNNRLSPP

InterPro domains:
  IPR001304 C-type lectin-like [PF00059] (1-96)
  IPR001304 C-type lectin-like [PS50041] (1-96)
  IPR016186 C-type lectin-like/link domain superfamily [G3DSA:3.10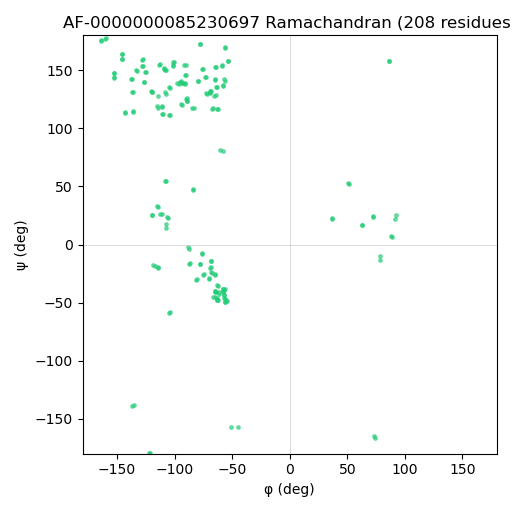.100.10] (1-104)
  IPR016187 C-type lectin fold [SSF56436] (1-100)

Solvent-accessible surface area (backbone atoms only — not comparable to full-atom values): 11045 Å² total; per-residue (Å²): 76,28,46,70,57,43,34,51,51,17,44,73,75,43,61,27,33,22,76,60,75,48,70,74,55,54,68,68,66,43,70,50,59,26,37,37,20,34,37,27,52,30,45,31,43,38,74,83,66,58,83,68,79,57,77,52,46,58,63,48,36,77,30,60,94,40,100,40,60,24,25,29,27,43,18,48,75,61,84,46,30,36,43,46,25,52,36,77,49,70,38,56,46,32,21,25,30,77,91,67,75,33,80,35,72,115,76,28,48,68,57,45,35,50,52,17,44,74,76,44,61,28,33,22,76,60,74,45,71,74,57,52,68,68,66,43,70,48,58,25,36,39,20,35,35,28,53,30,44,30,43,37,73,82,64,59,84,66,79,56,77,52,47,56,65,47,36,77,29,61,94,41,98,39,59,24,25,30,26,41,16,48,74,60,84,47,30,36,41,46,26,50,36,76,48,68,38,55,48,32,21,25,30,76,92,67,77,32,81,34,74,116

Foldseek 3Di:
DFQVVLQVVLVVVANGFDDDDDDVQLVVLAADWAFGDDKDFQEDADPVRDQDPDDDDPASHHDYPDRFMWTKTFGVVVVRDIGTHRRRDDDFTWHQHPVVSHIHGD/DFQVVLQVVLVVPANGFDDDDDDVQLVVLAADWAFGDDKDFQEDADPVRDQDPDDDAPASHHDYPDRFMWTKTFGVVVVRDIGTHRRRDDDFTWHQHPVVSHIHGD

Nearest PDB structures (foldseek):
  1egg-assembly1_A  TM=6.685E-01  e=9.908E-04  Homo sapiens
  1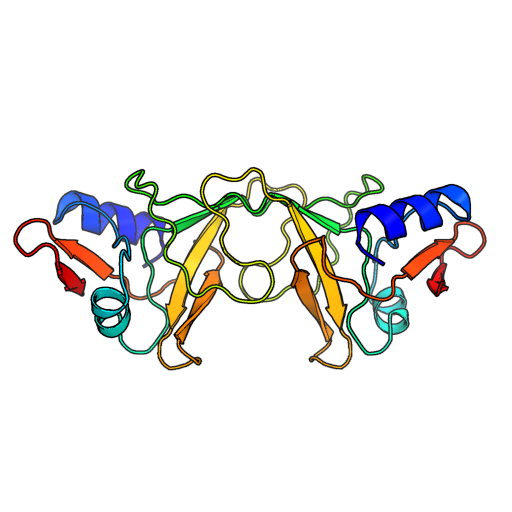egi-assembly1_A  TM=6.677E-01  e=1.552E-03  Homo sapiens
  3wbr-assembly3_D  TM=6.392E-01  e=9.350E-03  Homo sapiens
  1egg-assembly1_A  TM=6.443E-01  e=1.359E-03  Homo sapiens
  1egi-assembly1_A  TM=6.681E-01  e=2.265E-03  Homo sapiens